Protein AF-A0A1B6CUJ6-F1 (afdb_monomer)

Radius of gyration: 21.95 Å; Cα contacts (8 Å, |Δi|>4): 274; chains: 1; bounding box: 60×31×56 Å

Solvent-accessible surface area (backbone atoms only — not comparable to full-atom values): 11361 Å² total; per-residue (Å²): 124,67,67,62,67,72,52,73,56,46,79,45,73,24,40,29,61,35,54,69,45,49,59,49,47,56,59,53,50,52,53,45,37,65,68,56,72,46,92,87,62,34,51,36,43,30,36,29,52,53,86,43,61,94,55,49,62,51,54,70,67,59,56,49,51,53,21,56,77,68,75,34,56,72,48,66,20,13,84,88,81,51,40,49,52,65,54,55,53,54,52,49,52,49,46,37,48,51,50,55,52,51,50,47,48,45,57,71,48,71,54,48,79,50,73,25,41,28,60,35,55,67,46,49,60,48,50,57,59,54,50,52,54,44,34,64,66,56,73,48,91,84,60,35,49,36,42,30,36,29,52,53,86,44,61,94,56,49,62,51,52,70,68,58,56,48,50,52,23,58,77,67,74,34,57,69,48,67,20,14,83,86,81,52,40,52,50,64,55,57,52,52,52,48,55,47,46,38,51,55,51,59,58,74,79,104

pLDDT: mean 89.77, std 9.14, range [50.47, 97.94]

Nearest PDB structures (foldseek):
  1zc3-assembly2_C  TM=9.900E-01  e=1.070E-13  Homo sapiens
  8fji-assembly1_B  TM=9.881E-01  e=2.974E-13  Homo sapiens
  1u8z-assembly1_A  TM=9.966E-01  e=1.804E-12  Saguinus oedipus
  1u8y-assembly1_A  TM=9.939E-01  e=3.099E-12  Saguinus oedipus
  2fn4-assembly1_A  TM=9.766E-01  e=5.032E-09  Homo sapiens

Mean predicted aligned error: 9.53 Å

Foldseek 3Di:
DVCLQPDQADEQEAEQLDVVSVVVSVVVLVVSCVNNVDLLGQYEYEHEPPVVPVSGPHDPVNSVVVCVVSVHYYYYAYPVVRRCVVVVVVSSVVSSVVVVVVLVCLQPPQADEQEAEQLDVVSVVVSVVVLVSSCVSNVDLLGLYEYEHEPPVVVVSGPHDPVNSVVVCVVSVHYYDYAYPVVRRCVVVVVVSSVVSSVVVVVVVD

InterPro domains:
  IPR001806 Small GTPase [PF00071] (2-97)
  IPR001806 Small GTPase [PF00071] (99-199)
  IPR001806 Small GTPase [PS51421] (1-195)
  IPR005225 Small GTP-binding domain [TIGR00231] (96-191)
  IPR020849 Small GTPase, Ras-type [PTHR24070] (101-200)
  IPR027417 P-loop containing nucleoside triphosphate hydrolase [G3DSA:3.40.50.300] (1-100)
  IPR027417 P-loop containing nucleoside triphosphate hydrolase [G3DSA:3.40.50.300] (101-206)
  IPR027417 P-loop containing nucleoside triphosphate hydrolase [SSF52540] (2-100)
  IPR027417 P-loop containing nucleoside triphosphate hydrolase [SSF52540] (98-202)

Organism: NCBI:txid38151

Sequence (206 aa):
DNYFRSGEGFLCVFSITEDESFQATQEFREQILRVKNDENIPFLLVGNKGDLGEKRKVSLAEAQTRAQQWGVPYVETSAKTRENVDKVFFDLMREIRSRKIEDNYFRSGEGFLCVFSITEDESFQATQEFREQILRVKNDENIPFLLVGNKGDLGEKRKVSLAEAQTRAQQWGVPYVETSAKTRENVDKVFFDLMREIRSRKIEDN

Secondary structure (DSSP, 8-state):
-HHHHH-SSEEEEEETT-HHHHHHHHHHHHHHHHHHT-S---EEEEEE-GGGGGG--S-HHHHHHHHHHTT--EEE-BTTTTBTHHHHHHHHHHHHHHHHHHHHHHHH-SSEEEEEETT-HHHHHHHHHHHHHHHHHHT-S---EEEEEE-GGGGGG--S-HHHHHHHHHHHT--EEE-BTTTTBTHHHHHHHHHHHHHHHHHHT-

Structure (mmCIF, N/CA/C/O backbone):
data_AF-A0A1B6CUJ6-F1
#
_entry.id   AF-A0A1B6CUJ6-F1
#
loop_
_atom_site.group_PDB
_atom_site.id
_atom_site.type_symbol
_atom_site.label_atom_id
_atom_site.label_alt_id
_atom_site.label_comp_id
_atom_site.label_asym_id
_atom_site.label_entity_id
_atom_site.label_seq_id
_atom_site.pdbx_PDB_ins_code
_atom_site.Cartn_x
_atom_site.Cartn_y
_atom_site.Cartn_z
_atom_site.occupancy
_atom_site.B_iso_or_equiv
_atom_site.auth_seq_id
_atom_site.auth_comp_id
_atom_site.auth_asym_id
_atom_site.auth_atom_id
_atom_site.pdbx_PDB_model_num
ATOM 1 N N . ASP A 1 1 ? -0.551 14.338 -23.666 1.00 50.47 1 ASP A N 1
ATOM 2 C CA . ASP A 1 1 ? -1.271 14.627 -22.404 1.00 50.47 1 ASP A CA 1
ATOM 3 C C . ASP A 1 1 ? -2.518 13.784 -22.117 1.00 50.47 1 ASP A C 1
ATOM 5 O O . ASP A 1 1 ? -2.756 13.503 -20.950 1.00 50.47 1 ASP A O 1
ATOM 9 N N . ASN A 1 2 ? -3.289 13.299 -23.105 1.00 55.88 2 ASN A N 1
ATOM 10 C CA . ASN A 1 2 ? -4.503 12.503 -22.812 1.00 55.88 2 ASN A CA 1
ATOM 11 C C . ASN A 1 2 ? -4.257 11.047 -22.358 1.00 55.88 2 ASN A C 1
ATOM 13 O O . ASN A 1 2 ? -5.049 10.527 -21.577 1.00 55.88 2 ASN A O 1
ATOM 17 N N . TYR A 1 3 ? -3.163 10.398 -22.778 1.00 56.41 3 TYR A N 1
ATOM 18 C CA . TYR A 1 3 ? -2.898 8.984 -22.449 1.00 56.41 3 TYR A CA 1
ATOM 19 C C . TYR A 1 3 ? -2.657 8.734 -20.955 1.00 56.41 3 TYR A C 1
ATOM 21 O O . TYR A 1 3 ? -3.106 7.728 -20.410 1.00 56.41 3 TYR A O 1
ATOM 29 N N . PHE A 1 4 ? -2.005 9.677 -20.270 1.00 60.22 4 PHE A N 1
ATOM 30 C CA . PHE A 1 4 ? -1.791 9.590 -18.826 1.00 60.22 4 PHE A CA 1
ATOM 31 C C . PHE A 1 4 ? -3.092 9.751 -18.041 1.00 60.22 4 PHE A C 1
ATOM 33 O O . PHE A 1 4 ? -3.257 9.127 -17.001 1.00 60.22 4 PHE A O 1
ATOM 40 N N . ARG A 1 5 ? -4.056 10.527 -18.548 1.00 58.59 5 ARG A N 1
ATOM 41 C CA . ARG A 1 5 ? -5.335 10.732 -17.856 1.00 58.59 5 ARG A CA 1
ATOM 42 C C . ARG A 1 5 ? -6.208 9.480 -17.884 1.00 58.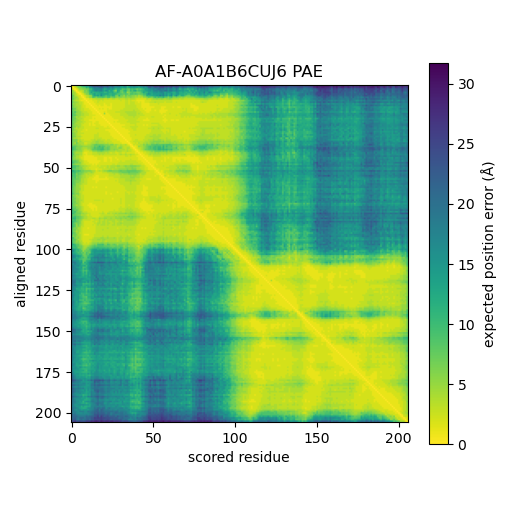59 5 ARG A C 1
ATOM 44 O O . ARG A 1 5 ? -6.769 9.131 -16.851 1.00 58.59 5 ARG A O 1
ATOM 51 N N . SER A 1 6 ? -6.262 8.754 -19.001 1.00 66.06 6 SER A N 1
ATOM 52 C CA . SER A 1 6 ? -7.131 7.573 -19.150 1.00 66.06 6 SER A CA 1
ATOM 53 C C . SER A 1 6 ? -6.475 6.227 -18.819 1.00 66.06 6 SER A C 1
ATOM 55 O O . SER A 1 6 ? -7.190 5.242 -18.674 1.00 66.06 6 SER A O 1
ATOM 57 N N . GLY A 1 7 ? -5.144 6.142 -18.713 1.00 72.38 7 GLY A N 1
ATOM 58 C CA . GLY A 1 7 ? -4.452 4.871 -18.455 1.00 72.38 7 GLY A CA 1
ATOM 59 C C . GLY A 1 7 ? -4.762 4.289 -17.070 1.00 72.38 7 GLY A C 1
ATOM 60 O O . GLY A 1 7 ? -4.637 4.993 -16.073 1.00 72.38 7 GLY A O 1
ATOM 61 N N . GLU A 1 8 ? -5.165 3.021 -16.992 1.00 79.56 8 GLU A N 1
ATOM 62 C CA . GLU A 1 8 ? -5.484 2.344 -15.718 1.00 79.56 8 GLU A CA 1
ATOM 63 C C . GLU A 1 8 ? -4.275 1.636 -15.086 1.00 79.56 8 GLU A C 1
ATOM 65 O O . GLU A 1 8 ? -4.326 1.252 -13.924 1.00 79.56 8 GLU A O 1
ATOM 70 N N . GLY A 1 9 ? -3.180 1.493 -15.834 1.00 87.75 9 GLY A N 1
ATOM 71 C CA . GLY A 1 9 ? -1.900 1.004 -15.342 1.00 87.75 9 GLY A CA 1
ATOM 72 C C . GLY A 1 9 ? -0.777 1.310 -16.328 1.00 87.75 9 GLY A C 1
ATOM 73 O O . GLY A 1 9 ? -1.023 1.466 -17.527 1.00 87.75 9 GLY A O 1
ATOM 74 N N . PHE A 1 10 ? 0.447 1.429 -15.818 1.00 92.44 10 PHE A N 1
ATOM 75 C CA . PHE A 1 10 ? 1.592 1.922 -16.580 1.00 92.44 10 PHE A CA 1
ATOM 76 C C . PHE A 1 10 ? 2.774 0.956 -16.515 1.00 92.44 10 PHE A C 1
ATOM 78 O O . PHE A 1 10 ? 3.143 0.454 -15.454 1.00 92.44 10 PHE A O 1
ATOM 85 N N . LEU A 1 11 ? 3.393 0.728 -17.673 1.00 92.69 11 LEU A N 1
ATOM 86 C CA . LEU A 1 11 ? 4.688 0.066 -17.781 1.00 92.69 11 LEU A CA 1
ATOM 87 C C . LEU A 1 11 ? 5.763 1.137 -17.927 1.00 92.69 11 LEU A C 1
ATOM 89 O O . LEU A 1 11 ? 5.688 1.969 -18.832 1.00 92.69 11 LEU A O 1
ATOM 93 N N . CYS A 1 12 ? 6.774 1.096 -17.070 1.00 94.69 12 CYS A N 1
ATOM 94 C CA . CYS A 1 12 ? 7.950 1.938 -17.200 1.00 94.69 12 CYS A CA 1
ATOM 95 C C . CYS A 1 12 ? 9.107 1.086 -17.700 1.00 94.69 12 CYS A C 1
ATOM 97 O O . CYS A 1 12 ? 9.675 0.293 -16.952 1.00 94.69 12 CYS A O 1
ATOM 99 N N . VAL A 1 13 ? 9.401 1.202 -18.992 1.00 95.94 13 VAL A N 1
ATOM 100 C CA . VAL A 1 13 ? 10.373 0.345 -19.669 1.00 95.94 13 VAL A CA 1
ATOM 101 C C . VAL A 1 13 ? 11.678 1.107 -19.860 1.00 95.94 13 VAL A C 1
ATOM 103 O O . VAL A 1 13 ? 11.679 2.174 -20.468 1.00 95.94 13 VAL A O 1
ATOM 106 N N . PHE A 1 14 ? 12.787 0.534 -19.401 1.00 97.81 14 PHE A N 1
ATOM 107 C CA . PHE A 1 14 ? 14.138 1.000 -19.713 1.00 97.81 14 PHE A CA 1
ATOM 108 C C . PHE A 1 14 ? 14.932 -0.097 -20.418 1.00 97.81 14 PHE A C 1
ATOM 110 O O . PHE A 1 14 ? 14.511 -1.246 -20.483 1.00 97.81 14 PHE A O 1
ATOM 117 N N . SER A 1 15 ? 16.082 0.244 -20.977 1.00 97.31 15 SER A N 1
ATOM 118 C CA . SER A 1 15 ? 17.003 -0.689 -21.622 1.00 97.31 15 SER A CA 1
ATOM 119 C C . SER A 1 15 ? 18.138 -1.017 -20.652 1.00 97.31 15 SER A C 1
ATOM 121 O O . SER A 1 15 ? 18.847 -0.115 -20.212 1.00 97.31 15 SER A O 1
ATOM 123 N N . ILE A 1 16 ? 18.367 -2.298 -20.331 1.00 96.94 16 ILE A N 1
ATOM 124 C CA . ILE A 1 16 ? 19.433 -2.684 -19.378 1.00 96.94 16 ILE A CA 1
ATOM 125 C C . ILE A 1 16 ? 20.841 -2.313 -19.871 1.00 96.94 16 ILE A C 1
ATOM 127 O O . ILE A 1 16 ? 21.800 -2.297 -19.098 1.00 96.94 16 ILE A O 1
ATOM 131 N N . THR A 1 17 ? 20.978 -2.024 -21.167 1.00 96.31 17 THR A N 1
ATOM 132 C CA . THR A 1 17 ? 22.232 -1.632 -21.818 1.00 96.31 17 THR A CA 1
ATOM 133 C C . THR A 1 17 ? 22.422 -0.112 -21.892 1.00 96.31 17 THR A C 1
ATOM 135 O O . THR A 1 17 ? 23.407 0.348 -22.472 1.00 96.31 17 THR A O 1
ATOM 138 N N . GLU A 1 18 ? 21.484 0.686 -21.371 1.00 96.94 18 GLU A N 1
ATOM 139 C CA . GLU A 1 18 ? 21.469 2.152 -21.482 1.00 96.94 18 GLU A CA 1
ATOM 140 C C . GLU A 1 18 ? 21.080 2.801 -20.148 1.00 96.94 18 GLU A C 1
ATOM 142 O O . GLU A 1 18 ? 19.899 2.889 -19.813 1.00 96.94 18 GLU A O 1
ATOM 147 N N . ASP A 1 19 ? 22.075 3.302 -19.412 1.00 95.81 19 ASP A N 1
ATOM 148 C CA . ASP A 1 19 ? 21.867 3.951 -18.109 1.00 95.81 19 ASP A CA 1
ATOM 149 C C . ASP A 1 19 ? 20.947 5.181 -18.193 1.00 95.81 19 ASP A C 1
ATOM 151 O O . ASP A 1 19 ? 20.027 5.314 -17.392 1.00 95.81 19 ASP A O 1
ATOM 155 N N . GLU A 1 20 ? 21.089 6.015 -19.230 1.00 96.44 20 GLU A N 1
ATOM 156 C CA . GLU A 1 20 ? 20.219 7.184 -19.449 1.00 96.44 20 GLU A CA 1
ATOM 157 C C . GLU A 1 20 ? 18.731 6.802 -19.496 1.00 96.44 20 GLU A C 1
ATOM 159 O O . GLU A 1 20 ? 17.888 7.481 -18.910 1.00 96.44 20 GLU A O 1
ATOM 164 N N . SER A 1 21 ? 18.404 5.668 -20.129 1.00 96.62 21 SER A N 1
ATOM 165 C CA . SER A 1 21 ? 17.026 5.173 -20.196 1.00 96.62 21 SER A CA 1
ATOM 166 C C . SER A 1 21 ? 16.497 4.749 -18.827 1.00 96.62 21 SER A C 1
ATOM 168 O O . SER A 1 21 ? 15.310 4.910 -18.552 1.00 96.62 21 SER A O 1
ATOM 170 N N . PHE A 1 22 ? 17.372 4.236 -17.956 1.00 97.19 22 PHE A N 1
ATOM 171 C CA . PHE A 1 22 ? 17.023 3.914 -16.580 1.00 97.19 22 PHE A CA 1
ATOM 172 C C . PHE A 1 22 ? 16.826 5.187 -15.767 1.00 97.19 22 PHE A C 1
ATOM 174 O O . PHE A 1 22 ? 15.819 5.290 -15.074 1.00 97.19 22 PHE A O 1
ATOM 181 N N . GLN A 1 23 ? 17.688 6.197 -15.896 1.00 94.88 23 GLN A N 1
ATOM 182 C CA . GLN A 1 23 ? 17.497 7.470 -15.191 1.00 94.88 23 GLN A CA 1
ATOM 183 C C . GLN A 1 23 ? 16.182 8.159 -15.580 1.00 94.88 23 GLN A C 1
ATOM 185 O O . GLN A 1 23 ? 15.425 8.554 -14.691 1.00 94.88 23 GLN A O 1
ATOM 190 N N . ALA A 1 24 ? 15.830 8.162 -16.869 1.00 95.12 24 ALA A N 1
ATOM 191 C CA . ALA A 1 24 ? 14.576 8.727 -17.374 1.00 95.12 24 ALA A CA 1
ATOM 192 C C . ALA A 1 24 ? 13.302 8.090 -16.772 1.00 95.12 24 ALA A C 1
ATOM 194 O O . ALA A 1 24 ? 12.238 8.712 -16.772 1.00 95.12 24 ALA A O 1
ATOM 195 N N . THR A 1 25 ? 13.383 6.871 -16.216 1.00 95.31 25 THR A N 1
ATOM 196 C CA . THR A 1 25 ? 12.229 6.221 -15.565 1.00 95.31 25 THR A CA 1
ATOM 197 C C . THR A 1 25 ? 11.696 7.010 -14.366 1.00 95.31 25 THR A C 1
ATOM 199 O O . THR A 1 25 ? 10.491 6.990 -14.116 1.00 95.31 25 THR A O 1
ATOM 202 N N . GLN A 1 26 ? 12.567 7.728 -13.647 1.00 93.62 26 GLN A N 1
ATOM 203 C CA . GLN A 1 26 ? 12.178 8.552 -12.501 1.00 93.62 26 GLN A CA 1
ATOM 204 C C . GLN A 1 26 ? 11.315 9.734 -12.952 1.00 93.62 26 GLN A C 1
ATOM 206 O O . GLN A 1 26 ? 10.208 9.922 -12.448 1.00 93.62 26 GLN A O 1
ATOM 211 N N . GLU A 1 27 ? 11.777 10.478 -13.958 1.00 92.56 27 GLU A N 1
ATOM 212 C CA . GLU A 1 27 ? 11.039 11.614 -14.517 1.00 92.56 27 GLU A CA 1
ATOM 213 C C . GLU A 1 27 ? 9.685 11.175 -15.085 1.00 92.56 27 GLU A C 1
ATOM 215 O O . GLU A 1 27 ? 8.660 11.820 -14.853 1.00 92.56 27 GLU A O 1
ATOM 220 N N . PHE A 1 28 ? 9.656 10.033 -15.778 1.00 91.75 28 PHE A N 1
ATOM 221 C CA . PHE A 1 28 ? 8.423 9.464 -16.315 1.00 91.75 28 PHE A CA 1
ATOM 222 C C . PHE A 1 28 ? 7.411 9.112 -15.215 1.00 91.75 28 PHE A C 1
ATOM 224 O O . PHE A 1 28 ? 6.225 9.431 -15.339 1.00 91.75 28 PHE A O 1
ATOM 231 N N . ARG A 1 29 ? 7.864 8.491 -14.115 1.00 90.75 29 ARG A N 1
ATOM 232 C CA . ARG A 1 29 ? 7.006 8.192 -12.959 1.00 90.75 29 ARG A CA 1
ATOM 233 C C . ARG A 1 29 ? 6.435 9.472 -12.355 1.00 90.75 29 ARG A C 1
ATOM 235 O O . ARG A 1 29 ? 5.230 9.544 -12.123 1.00 90.75 29 ARG A O 1
ATOM 242 N N . GLU A 1 30 ? 7.267 10.484 -12.132 1.00 90.81 30 GLU A N 1
ATOM 243 C CA . GLU A 1 30 ? 6.825 11.754 -11.550 1.00 90.81 30 GLU A CA 1
ATOM 244 C C . GLU A 1 30 ? 5.781 12.464 -12.415 1.00 90.81 30 GLU A C 1
ATOM 246 O O . GLU A 1 30 ? 4.803 12.996 -11.891 1.00 90.81 30 GLU A O 1
ATOM 251 N N . GLN A 1 31 ? 5.938 12.441 -13.740 1.00 89.31 31 GLN A N 1
ATOM 252 C CA . GLN A 1 31 ? 4.940 12.998 -14.655 1.00 89.31 31 GLN A CA 1
ATOM 253 C C . GLN A 1 31 ? 3.591 12.281 -14.537 1.00 89.31 31 GLN A C 1
ATOM 255 O O . GLN A 1 31 ? 2.549 12.938 -14.498 1.00 89.31 31 GLN A O 1
ATOM 260 N N . ILE A 1 32 ? 3.597 10.948 -14.437 1.00 87.38 32 ILE A N 1
ATOM 261 C CA . ILE A 1 32 ? 2.372 10.159 -14.260 1.00 87.38 32 ILE A CA 1
ATOM 262 C C . ILE A 1 32 ? 1.681 10.519 -12.946 1.00 87.38 32 ILE A C 1
ATOM 264 O O . ILE A 1 32 ? 0.491 10.834 -12.965 1.00 87.38 32 ILE A O 1
ATOM 268 N N . LEU A 1 33 ? 2.423 10.528 -11.835 1.00 86.81 33 LEU A N 1
ATOM 269 C CA . LEU A 1 33 ? 1.889 10.859 -10.510 1.00 86.81 33 LEU A CA 1
ATOM 270 C C . LEU A 1 33 ? 1.258 12.259 -10.496 1.00 86.81 33 LEU A C 1
ATOM 272 O O . LEU A 1 33 ? 0.134 12.426 -10.025 1.00 86.81 33 LEU A O 1
ATOM 276 N N . ARG A 1 34 ? 1.921 13.248 -11.113 1.00 86.94 34 ARG A N 1
ATOM 277 C CA . ARG A 1 34 ? 1.401 14.621 -11.235 1.00 86.94 34 ARG A CA 1
ATOM 278 C C . ARG A 1 34 ? 0.112 14.702 -12.052 1.00 86.94 34 ARG A C 1
ATOM 280 O O . ARG A 1 34 ? -0.796 15.436 -11.680 1.00 86.94 34 ARG A O 1
ATOM 287 N N . VAL A 1 35 ? 0.020 13.984 -13.175 1.00 85.62 35 VAL A N 1
ATOM 288 C CA . VAL A 1 35 ? -1.164 14.046 -14.054 1.00 85.62 35 VAL A CA 1
ATOM 289 C C . VAL A 1 35 ? -2.351 13.286 -13.468 1.00 85.62 35 VAL A C 1
ATOM 291 O O . VAL A 1 35 ? -3.496 13.695 -13.660 1.00 85.62 35 VAL A O 1
ATOM 294 N N . LYS A 1 36 ? -2.091 12.171 -12.787 1.00 82.25 36 LYS A N 1
ATOM 295 C CA . LYS A 1 36 ? -3.125 11.343 -12.165 1.00 82.25 36 LYS A CA 1
ATOM 296 C C . LYS A 1 36 ? -3.615 11.891 -10.835 1.00 82.25 36 LYS A C 1
ATOM 298 O O . LYS A 1 36 ? -4.761 11.619 -10.492 1.00 82.25 36 LYS A O 1
ATOM 303 N N . ASN A 1 37 ? -2.778 12.659 -10.135 1.00 81.44 37 ASN A N 1
ATOM 304 C CA . ASN A 1 37 ? -3.054 13.134 -8.783 1.00 81.44 37 ASN A CA 1
ATOM 305 C C . ASN A 1 37 ? -3.429 11.974 -7.836 1.00 81.44 37 ASN A C 1
ATOM 307 O O . ASN A 1 37 ? -4.351 12.079 -7.032 1.00 81.44 37 ASN A O 1
ATOM 311 N N . ASP A 1 38 ? -2.747 10.839 -8.004 1.00 76.12 38 ASP A N 1
ATOM 312 C CA . ASP A 1 38 ? -2.944 9.607 -7.244 1.00 76.12 38 ASP A CA 1
ATOM 313 C C . ASP A 1 38 ? -1.581 8.921 -7.093 1.00 76.12 38 ASP A C 1
ATOM 315 O O . ASP A 1 38 ? -0.892 8.685 -8.085 1.00 76.12 38 ASP A O 1
ATOM 319 N N . GLU A 1 39 ? -1.174 8.614 -5.865 1.00 73.25 39 GLU A N 1
ATOM 320 C CA . GLU A 1 39 ? 0.079 7.900 -5.595 1.00 73.25 39 GLU A CA 1
ATOM 321 C C . GLU A 1 39 ? -0.061 6.378 -5.732 1.00 73.25 39 GLU A C 1
ATOM 323 O O . GLU A 1 39 ? 0.919 5.662 -5.936 1.00 73.25 39 GLU A O 1
ATOM 328 N N . ASN A 1 40 ? -1.295 5.878 -5.726 1.00 74.00 40 ASN A N 1
ATOM 329 C CA . ASN A 1 40 ? -1.643 4.469 -5.769 1.00 74.00 40 ASN A CA 1
ATOM 330 C C . ASN A 1 40 ? -2.061 4.021 -7.183 1.00 74.00 40 ASN A C 1
ATOM 332 O O . ASN A 1 40 ? -3.084 3.359 -7.375 1.00 74.00 40 ASN A O 1
ATOM 336 N N . ILE A 1 41 ? -1.222 4.291 -8.187 1.00 83.56 41 ILE A N 1
ATOM 337 C CA . ILE A 1 41 ? -1.450 3.865 -9.582 1.00 83.56 41 ILE A CA 1
ATOM 338 C C . ILE A 1 41 ? -0.754 2.523 -9.876 1.00 83.56 41 ILE A C 1
ATOM 340 O O . ILE A 1 41 ? 0.433 2.392 -9.560 1.00 83.56 41 ILE A O 1
ATOM 344 N N . PRO A 1 42 ? -1.426 1.533 -10.507 1.00 88.38 42 PRO A N 1
ATOM 345 C CA . PRO A 1 42 ? -0.782 0.302 -10.959 1.00 88.38 42 PRO A CA 1
ATOM 346 C C . PRO A 1 42 ? 0.405 0.603 -11.870 1.00 88.38 42 PRO A C 1
ATOM 348 O O . PRO A 1 42 ? 0.263 1.221 -12.930 1.00 88.38 42 PRO A O 1
ATOM 351 N N . PHE A 1 43 ? 1.586 0.170 -11.451 1.00 90.75 43 PHE A N 1
ATOM 352 C CA . PHE A 1 43 ? 2.837 0.552 -12.085 1.00 90.75 43 PHE A CA 1
ATOM 353 C C . PHE A 1 43 ? 3.815 -0.619 -12.031 1.00 90.75 43 PHE A C 1
ATOM 355 O O . PHE A 1 43 ? 3.909 -1.294 -11.009 1.00 90.75 43 PHE A O 1
ATOM 362 N N . LEU A 1 44 ? 4.541 -0.867 -13.121 1.00 94.69 44 LEU A N 1
ATOM 363 C CA . LEU A 1 44 ? 5.516 -1.955 -13.215 1.00 94.69 44 LEU A CA 1
ATOM 364 C C . LEU A 1 44 ? 6.804 -1.445 -13.866 1.00 94.69 44 LEU A C 1
ATOM 366 O O . LEU A 1 44 ? 6.758 -0.860 -14.952 1.00 94.69 44 LEU A O 1
ATOM 370 N N . LEU A 1 45 ? 7.947 -1.673 -13.216 1.00 97.12 45 LEU A N 1
ATOM 371 C CA . LEU A 1 45 ? 9.258 -1.341 -13.772 1.00 97.12 45 LEU A CA 1
ATOM 372 C C . LEU A 1 45 ? 9.767 -2.512 -14.621 1.00 97.12 45 LEU A C 1
ATOM 374 O O . LEU A 1 45 ? 9.773 -3.660 -14.174 1.00 97.12 45 LEU A O 1
ATOM 378 N N . VAL A 1 46 ? 10.206 -2.229 -15.846 1.00 97.56 46 VAL A N 1
ATOM 379 C CA . VAL A 1 46 ? 10.591 -3.254 -16.818 1.00 97.56 46 VAL A CA 1
ATOM 380 C C . VAL A 1 46 ? 11.966 -2.959 -17.404 1.00 97.56 46 VAL A C 1
ATOM 382 O O . VAL A 1 46 ? 12.157 -1.949 -18.077 1.00 97.56 46 VAL A O 1
ATOM 385 N N . GLY A 1 47 ? 12.916 -3.869 -17.200 1.00 97.44 47 GLY A N 1
ATOM 386 C CA . GLY A 1 47 ? 14.197 -3.849 -17.905 1.00 97.44 47 GLY A CA 1
ATOM 387 C C . GLY A 1 47 ? 14.066 -4.598 -19.229 1.00 97.44 47 GLY A C 1
ATOM 388 O O . GLY A 1 47 ? 13.762 -5.780 -19.238 1.00 97.44 47 GLY A O 1
ATOM 389 N N . ASN A 1 48 ? 14.258 -3.946 -20.365 1.00 95.44 48 ASN A N 1
ATOM 390 C CA . ASN A 1 48 ? 14.234 -4.558 -21.693 1.00 95.44 48 ASN A CA 1
ATOM 391 C C . ASN A 1 48 ? 15.662 -4.834 -22.191 1.00 95.44 48 ASN A C 1
ATOM 393 O O . ASN A 1 48 ? 16.627 -4.254 -21.691 1.00 95.44 48 ASN A O 1
ATOM 397 N N . LYS A 1 49 ? 15.786 -5.672 -23.226 1.00 95.31 49 LYS A N 1
ATOM 398 C CA . LYS A 1 49 ? 17.051 -6.202 -23.769 1.00 95.31 49 LYS A CA 1
ATOM 399 C C . LYS A 1 49 ? 17.780 -7.146 -22.806 1.00 95.31 49 LYS A C 1
ATOM 401 O O . LYS A 1 49 ? 19.007 -7.190 -22.809 1.00 95.31 49 LYS A O 1
ATOM 406 N N . GLY A 1 50 ? 17.032 -7.921 -22.017 1.00 92.00 50 GLY A N 1
ATOM 407 C CA . GLY A 1 50 ? 17.569 -8.951 -21.118 1.00 92.00 50 GLY A CA 1
ATOM 408 C C . GLY A 1 50 ? 18.506 -9.955 -21.805 1.00 92.00 50 GLY A C 1
ATOM 409 O O . GLY A 1 50 ? 19.456 -10.432 -21.193 1.00 92.00 50 GLY A O 1
ATOM 410 N N . ASP A 1 51 ? 18.327 -10.181 -23.112 1.00 93.38 51 ASP A N 1
ATOM 411 C CA . ASP A 1 51 ? 19.196 -11.026 -23.940 1.00 93.38 51 ASP A CA 1
ATOM 412 C C . ASP A 1 51 ? 20.623 -10.473 -24.126 1.00 93.38 51 ASP A C 1
ATOM 414 O O . ASP A 1 51 ? 21.506 -11.188 -24.596 1.00 93.38 51 ASP A O 1
ATOM 418 N N . LEU A 1 52 ? 20.872 -9.213 -23.758 1.00 93.94 52 LEU A N 1
ATOM 419 C CA . LEU A 1 52 ? 22.166 -8.538 -23.879 1.00 93.94 52 LEU A CA 1
ATOM 420 C C . LEU A 1 52 ? 22.854 -8.346 -22.519 1.00 93.94 52 LEU A C 1
ATOM 422 O O . LEU A 1 52 ? 23.450 -7.296 -22.270 1.00 93.94 52 LEU A O 1
ATOM 426 N N . GLY A 1 53 ? 22.806 -9.360 -21.651 1.00 90.44 53 GLY A N 1
ATOM 427 C CA . GLY A 1 53 ? 23.407 -9.323 -20.310 1.00 90.44 53 GLY A CA 1
ATOM 428 C C . GLY A 1 53 ? 24.895 -8.940 -20.288 1.00 90.44 53 GLY A C 1
ATOM 429 O O . GLY A 1 53 ? 25.311 -8.180 -19.422 1.00 90.44 53 GLY A O 1
ATOM 430 N N . GLU A 1 54 ? 25.674 -9.356 -21.289 1.00 93.56 54 GLU A N 1
ATOM 431 C CA . GLU A 1 54 ? 27.098 -8.989 -21.438 1.00 93.56 54 GLU A CA 1
ATOM 432 C C . GLU A 1 54 ? 27.322 -7.485 -21.681 1.00 93.56 54 GLU A C 1
ATOM 434 O O . GLU A 1 54 ? 28.394 -6.948 -21.419 1.00 93.56 54 GLU A O 1
ATOM 439 N N . LYS A 1 55 ? 26.311 -6.783 -22.206 1.00 94.44 55 LYS A N 1
ATOM 440 C CA . LYS A 1 55 ? 26.344 -5.334 -22.471 1.00 94.44 55 LYS A CA 1
ATOM 441 C C . LYS A 1 55 ? 25.598 -4.539 -21.400 1.00 94.44 55 LYS A C 1
ATOM 443 O O . LYS A 1 55 ? 25.277 -3.368 -21.621 1.00 94.44 55 LYS A O 1
ATOM 448 N N . ARG A 1 56 ? 25.269 -5.179 -20.276 1.00 96.56 56 ARG A N 1
ATOM 449 C CA . ARG A 1 56 ? 24.527 -4.567 -19.178 1.00 96.56 56 ARG A CA 1
ATOM 450 C C . ARG A 1 56 ? 25.293 -3.365 -18.636 1.00 96.56 56 ARG A C 1
ATOM 452 O O . ARG A 1 56 ? 26.460 -3.468 -18.274 1.00 96.56 56 ARG A O 1
ATOM 459 N N . LYS A 1 57 ? 24.594 -2.237 -18.563 1.00 96.69 57 LYS A N 1
ATOM 460 C CA . LYS A 1 57 ? 25.050 -1.022 -17.880 1.00 96.69 57 LYS A CA 1
ATOM 461 C C . LYS A 1 57 ? 24.326 -0.810 -16.556 1.00 96.69 57 LYS A C 1
ATOM 463 O O . LYS A 1 57 ? 24.923 -0.267 -15.643 1.00 96.69 57 LYS A O 1
ATOM 468 N N . VAL A 1 58 ? 23.080 -1.277 -16.454 1.00 96.62 58 VAL A N 1
ATOM 469 C CA . VAL A 1 58 ? 22.255 -1.169 -15.244 1.00 96.62 58 VAL A CA 1
ATOM 470 C C . VAL A 1 58 ? 22.257 -2.504 -14.515 1.00 96.62 58 VAL A C 1
ATOM 472 O O . VAL A 1 58 ? 21.777 -3.515 -15.048 1.00 96.62 58 VAL A O 1
ATOM 475 N N . SER A 1 59 ? 22.808 -2.541 -13.305 1.00 96.50 59 SER A N 1
ATOM 476 C CA . SER A 1 59 ? 22.861 -3.775 -12.526 1.00 96.50 59 SER A CA 1
ATOM 477 C C . SER A 1 59 ? 21.466 -4.218 -12.070 1.00 96.50 59 SER A C 1
ATOM 479 O O . SER A 1 59 ? 20.548 -3.415 -11.892 1.00 96.50 59 SER A O 1
ATOM 481 N N . LEU A 1 60 ? 21.306 -5.526 -11.845 1.00 95.06 60 LEU A N 1
ATOM 482 C CA . LEU A 1 60 ? 20.072 -6.080 -11.277 1.00 95.06 60 LEU A CA 1
ATOM 483 C C . LEU A 1 60 ? 19.757 -5.462 -9.910 1.00 95.06 60 LEU A C 1
ATOM 485 O O . LEU A 1 60 ? 18.604 -5.142 -9.639 1.00 95.06 60 LEU A O 1
ATOM 489 N N . ALA A 1 61 ? 20.782 -5.261 -9.079 1.00 95.75 61 ALA A N 1
ATOM 490 C CA . ALA A 1 61 ? 20.634 -4.693 -7.746 1.00 95.75 61 ALA A CA 1
ATOM 491 C C . ALA A 1 61 ? 20.119 -3.245 -7.789 1.00 95.75 61 ALA A C 1
ATOM 493 O O . ALA A 1 61 ? 19.225 -2.894 -7.021 1.00 95.75 61 ALA A O 1
ATOM 494 N N . GLU A 1 62 ? 20.624 -2.417 -8.707 1.00 95.94 62 GLU A N 1
ATOM 495 C CA . GLU A 1 62 ? 20.158 -1.033 -8.878 1.00 95.94 62 GLU A CA 1
ATOM 496 C C . GLU A 1 62 ? 18.695 -0.980 -9.324 1.00 95.94 62 GLU A C 1
ATOM 498 O O . GLU A 1 62 ? 17.894 -0.237 -8.752 1.00 95.94 62 GLU A O 1
ATOM 503 N N . ALA A 1 63 ? 18.321 -1.806 -10.305 1.00 96.25 63 ALA A N 1
ATOM 504 C CA . ALA A 1 63 ? 16.946 -1.873 -10.788 1.00 96.25 63 ALA A CA 1
ATOM 505 C C . ALA A 1 63 ? 15.973 -2.379 -9.708 1.00 96.25 63 ALA A C 1
ATOM 507 O O . ALA A 1 63 ? 14.901 -1.801 -9.519 1.00 96.25 63 ALA A O 1
ATOM 508 N N . GLN A 1 64 ? 16.364 -3.411 -8.955 1.00 96.19 64 GLN A N 1
ATOM 509 C CA . GLN A 1 64 ? 15.582 -3.944 -7.835 1.00 96.19 64 GLN A CA 1
ATOM 510 C C . GLN A 1 64 ? 15.432 -2.927 -6.703 1.00 96.19 64 GLN A C 1
ATOM 512 O O . GLN A 1 64 ? 14.329 -2.750 -6.191 1.00 96.19 64 GLN A O 1
ATOM 517 N N . THR A 1 65 ? 16.508 -2.220 -6.351 1.00 97.00 65 THR A N 1
ATOM 518 C CA . THR A 1 65 ? 16.477 -1.172 -5.321 1.00 97.00 65 THR A CA 1
ATOM 519 C C . THR A 1 65 ? 15.495 -0.068 -5.704 1.00 97.00 65 THR A C 1
ATOM 521 O O . THR A 1 65 ? 14.676 0.334 -4.880 1.00 97.00 65 THR A O 1
ATOM 524 N N . ARG A 1 66 ? 15.504 0.378 -6.968 1.00 95.50 66 ARG A N 1
ATOM 525 C CA . ARG A 1 66 ? 14.545 1.380 -7.460 1.00 95.50 66 ARG A CA 1
ATOM 526 C C . ARG A 1 66 ? 13.105 0.879 -7.375 1.00 95.50 66 ARG A C 1
ATOM 528 O O . ARG A 1 66 ? 12.234 1.591 -6.887 1.00 95.50 66 ARG A O 1
ATOM 535 N N . ALA A 1 67 ? 12.854 -0.352 -7.812 1.00 95.25 67 ALA A N 1
ATOM 536 C CA . ALA A 1 67 ? 11.526 -0.953 -7.741 1.00 95.25 67 ALA A CA 1
ATOM 537 C C . ALA A 1 67 ? 11.015 -1.058 -6.294 1.00 95.25 67 ALA A C 1
ATOM 539 O O . ALA A 1 67 ? 9.866 -0.713 -6.020 1.00 95.25 67 ALA A O 1
ATOM 540 N N . GLN A 1 68 ? 11.889 -1.441 -5.359 1.00 93.06 68 GLN A N 1
ATOM 541 C CA . GLN A 1 68 ? 11.578 -1.504 -3.933 1.00 93.06 68 GLN A CA 1
ATOM 542 C C . GLN A 1 68 ? 11.268 -0.121 -3.348 1.00 93.06 68 GLN A C 1
ATOM 544 O O . GLN A 1 68 ? 10.264 0.026 -2.660 1.00 93.06 68 GLN A O 1
ATOM 549 N N . GLN A 1 69 ? 12.081 0.897 -3.652 1.00 92.88 69 GLN A N 1
ATOM 550 C CA . GLN A 1 69 ? 11.831 2.282 -3.225 1.00 92.88 69 GLN A CA 1
ATOM 551 C C . GLN A 1 69 ? 10.481 2.806 -3.721 1.00 92.88 69 GLN A C 1
ATOM 553 O O . GLN A 1 69 ? 9.827 3.598 -3.052 1.00 92.88 69 GLN A O 1
ATOM 558 N N . TRP A 1 70 ? 10.065 2.367 -4.904 1.00 92.19 70 TRP A N 1
ATOM 559 C CA . TRP A 1 70 ? 8.793 2.738 -5.508 1.00 92.19 70 TRP A CA 1
ATOM 560 C C . TRP A 1 70 ? 7.607 1.888 -5.048 1.00 92.19 70 TRP A C 1
ATOM 562 O O . TRP A 1 70 ? 6.475 2.231 -5.402 1.00 92.19 70 TRP A O 1
ATOM 572 N N . GLY A 1 71 ? 7.856 0.787 -4.333 1.00 90.75 71 GLY A N 1
ATOM 573 C CA . GLY A 1 71 ? 6.836 -0.192 -3.962 1.00 90.75 71 GLY A CA 1
ATOM 574 C C . GLY A 1 71 ? 6.199 -0.893 -5.167 1.00 90.75 71 GLY A C 1
ATOM 575 O O . GLY A 1 71 ? 5.012 -1.204 -5.131 1.00 90.75 71 GLY A O 1
ATOM 576 N N . VAL A 1 72 ? 6.944 -1.099 -6.260 1.00 92.56 72 VAL A N 1
ATOM 577 C CA . VAL A 1 72 ? 6.423 -1.706 -7.501 1.00 92.56 72 VAL A CA 1
ATOM 578 C C . VAL A 1 72 ? 7.190 -2.972 -7.876 1.00 92.56 72 VAL A C 1
ATOM 580 O O . VAL A 1 72 ? 8.363 -3.106 -7.521 1.00 92.56 72 VAL A O 1
ATOM 583 N N . PRO A 1 73 ? 6.595 -3.902 -8.643 1.00 94.12 73 PRO A N 1
ATOM 584 C CA . PRO A 1 73 ? 7.332 -5.063 -9.112 1.00 94.12 73 PRO A CA 1
ATOM 585 C C . PRO A 1 73 ? 8.349 -4.692 -10.209 1.00 94.12 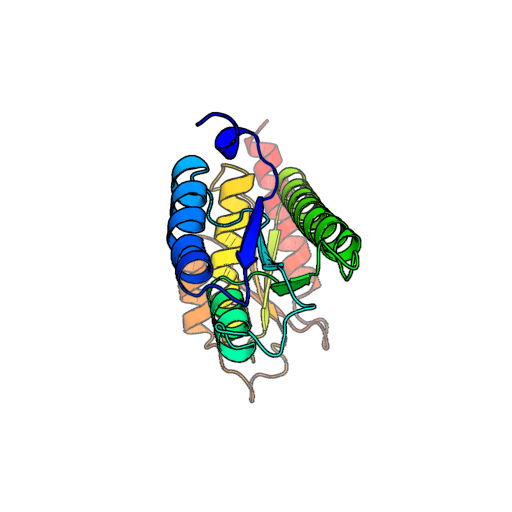73 PRO A C 1
ATOM 587 O O . PRO A 1 73 ? 8.198 -3.701 -10.933 1.00 94.12 73 PRO A O 1
ATOM 590 N N . TYR A 1 74 ? 9.385 -5.524 -10.344 1.00 96.69 74 TYR A N 1
ATOM 591 C CA . TYR A 1 74 ? 10.404 -5.434 -11.392 1.00 96.69 74 TYR A CA 1
ATOM 592 C C . TYR A 1 74 ? 10.446 -6.715 -12.222 1.00 96.69 74 TYR A C 1
ATOM 594 O O . TYR A 1 74 ? 10.445 -7.816 -11.665 1.00 96.69 74 TYR A O 1
ATOM 602 N N . VAL A 1 75 ? 10.509 -6.582 -13.548 1.00 96.75 75 VAL A N 1
ATOM 603 C CA . VAL A 1 75 ? 10.653 -7.717 -14.471 1.00 96.75 75 VAL A CA 1
ATOM 604 C C . VAL A 1 75 ? 11.635 -7.370 -15.587 1.00 96.75 75 VAL A C 1
ATOM 606 O O . VAL A 1 75 ? 11.522 -6.320 -16.215 1.00 96.75 75 VAL A O 1
ATOM 609 N N . GLU A 1 76 ? 12.572 -8.271 -15.885 1.00 96.75 76 GLU A N 1
ATOM 610 C CA . GLU A 1 76 ? 13.387 -8.173 -17.098 1.00 96.75 76 GLU A CA 1
ATOM 611 C C . GLU A 1 76 ? 12.744 -8.919 -18.259 1.00 96.75 76 GLU A C 1
ATOM 613 O O . GLU A 1 76 ? 12.220 -10.019 -18.097 1.00 96.75 76 GLU A O 1
ATOM 618 N N . THR A 1 77 ? 12.801 -8.314 -19.436 1.00 96.50 77 THR A N 1
ATOM 619 C CA . THR A 1 77 ? 12.226 -8.808 -20.679 1.00 96.50 77 THR A CA 1
ATOM 620 C C . THR A 1 77 ? 13.246 -8.741 -21.799 1.00 96.50 77 THR A C 1
ATOM 622 O O . THR A 1 77 ? 14.158 -7.908 -21.810 1.00 96.50 77 THR A O 1
ATOM 625 N N . SER A 1 78 ? 13.048 -9.582 -22.803 1.00 95.38 78 SER A N 1
ATOM 626 C CA . SER A 1 78 ? 13.658 -9.383 -24.108 1.00 95.38 78 SER A CA 1
ATOM 627 C C . SER A 1 78 ? 12.563 -9.376 -25.156 1.00 95.38 78 SER A C 1
ATOM 629 O O . SER A 1 78 ? 11.973 -10.405 -25.478 1.00 95.38 78 SER A O 1
ATOM 631 N N . ALA A 1 79 ? 12.318 -8.208 -25.748 1.00 90.50 79 ALA A N 1
ATOM 632 C CA . ALA A 1 79 ? 11.420 -8.106 -26.895 1.00 90.50 79 ALA A CA 1
ATOM 633 C C . ALA A 1 79 ? 11.891 -8.968 -28.086 1.00 90.50 79 ALA A C 1
ATOM 635 O O . ALA A 1 79 ? 11.070 -9.417 -28.884 1.00 90.50 79 ALA A O 1
ATOM 636 N N . LYS A 1 80 ? 13.204 -9.226 -28.195 1.00 93.19 80 LYS A N 1
ATOM 637 C CA . LYS A 1 80 ? 13.803 -10.021 -29.274 1.00 93.19 80 LYS A CA 1
ATOM 638 C C . LYS A 1 80 ? 13.511 -11.512 -29.119 1.00 93.19 80 LYS A C 1
ATOM 640 O O . LYS A 1 80 ? 13.138 -12.154 -30.096 1.00 93.19 80 LYS A O 1
ATOM 645 N N . THR A 1 81 ? 13.685 -12.059 -27.918 1.00 92.62 81 THR A N 1
ATOM 646 C CA . THR A 1 81 ? 13.437 -13.486 -27.642 1.00 92.62 81 THR A CA 1
ATOM 647 C C . THR A 1 81 ? 12.013 -13.754 -27.152 1.00 92.62 81 THR A C 1
ATOM 649 O O . THR A 1 81 ? 11.624 -14.908 -27.008 1.00 92.62 81 THR A O 1
ATOM 652 N N . ARG A 1 82 ? 11.222 -12.691 -26.939 1.00 91.06 82 ARG A N 1
ATOM 653 C CA . ARG A 1 82 ? 9.894 -12.695 -26.298 1.00 91.06 82 ARG A CA 1
ATOM 654 C C . ARG A 1 82 ? 9.918 -13.164 -24.842 1.00 91.06 82 ARG A C 1
ATOM 656 O O . ARG A 1 82 ? 8.874 -13.473 -24.274 1.00 91.06 82 ARG A O 1
ATOM 663 N N . GLU A 1 83 ? 11.090 -13.184 -24.220 1.00 93.81 83 GLU A N 1
ATOM 664 C CA . GLU A 1 83 ? 11.238 -13.551 -22.820 1.00 93.81 83 GLU A CA 1
ATOM 665 C C . GLU A 1 83 ? 10.487 -12.564 -21.919 1.00 93.81 83 GLU A C 1
ATOM 667 O O . GLU A 1 83 ? 10.655 -11.347 -22.036 1.00 93.81 83 GLU A O 1
ATOM 672 N N . ASN A 1 84 ? 9.649 -13.108 -21.030 1.00 92.50 84 ASN A N 1
ATOM 673 C CA . ASN A 1 84 ? 8.855 -12.395 -20.022 1.00 92.50 84 ASN A CA 1
ATOM 674 C C . ASN A 1 84 ? 7.916 -11.288 -20.545 1.00 92.50 84 ASN A C 1
ATOM 676 O O . ASN A 1 84 ? 7.316 -10.578 -19.738 1.00 92.50 84 ASN A O 1
ATOM 680 N N . VAL A 1 85 ? 7.727 -11.153 -21.861 1.00 91.00 85 VAL A N 1
ATOM 681 C CA . VAL A 1 85 ? 6.835 -10.134 -22.445 1.00 91.00 85 VAL A CA 1
ATOM 682 C C . VAL A 1 85 ? 5.387 -10.359 -21.998 1.00 91.00 85 VAL A C 1
ATOM 684 O O . VAL A 1 85 ? 4.743 -9.437 -21.500 1.00 91.00 85 VAL A O 1
ATOM 687 N N . ASP A 1 86 ? 4.901 -11.600 -22.083 1.00 89.38 86 ASP A N 1
ATOM 688 C CA . ASP A 1 86 ? 3.548 -11.946 -21.628 1.00 89.38 86 ASP A CA 1
ATOM 689 C C . ASP A 1 86 ? 3.420 -11.818 -20.105 1.00 89.38 86 ASP A C 1
ATOM 691 O O . ASP A 1 86 ? 2.406 -11.347 -19.592 1.00 89.38 86 ASP A O 1
ATOM 695 N N . LYS A 1 87 ? 4.482 -12.172 -19.368 1.00 89.44 87 LYS A N 1
ATOM 696 C CA . LYS A 1 87 ? 4.536 -12.050 -17.905 1.00 89.44 87 LYS A CA 1
ATOM 697 C C . LYS A 1 87 ? 4.319 -10.603 -17.459 1.00 89.44 87 LYS A C 1
ATOM 699 O O . LYS A 1 87 ? 3.511 -10.371 -16.568 1.00 89.44 87 LYS A O 1
ATOM 704 N N . VAL A 1 88 ? 4.989 -9.642 -18.099 1.00 93.44 88 VAL A N 1
ATOM 705 C CA . VAL A 1 88 ? 4.824 -8.203 -17.828 1.00 93.44 88 VAL A CA 1
ATOM 706 C C . VAL A 1 88 ? 3.374 -7.759 -18.011 1.00 93.44 88 VAL A C 1
ATOM 708 O O . VAL A 1 88 ? 2.841 -7.035 -17.170 1.00 93.44 88 VAL A O 1
ATOM 711 N N . PHE A 1 89 ? 2.714 -8.223 -19.074 1.00 89.38 89 PHE A N 1
ATOM 712 C CA . PHE A 1 89 ? 1.306 -7.915 -19.306 1.00 89.38 89 PHE A CA 1
ATOM 713 C C . PHE A 1 89 ? 0.404 -8.507 -18.214 1.00 89.38 89 PHE A C 1
ATOM 715 O O . PHE A 1 89 ? -0.414 -7.790 -17.636 1.00 89.38 89 PHE A O 1
ATOM 722 N N . PHE A 1 90 ? 0.564 -9.794 -17.891 1.00 87.75 90 PHE A N 1
ATOM 723 C CA . PHE A 1 90 ? -0.249 -10.454 -16.866 1.00 87.75 90 PHE A CA 1
ATOM 724 C C . PHE A 1 90 ? -0.023 -9.885 -15.464 1.00 87.75 90 PHE A C 1
ATOM 726 O O . PHE A 1 90 ? -0.990 -9.720 -14.720 1.00 87.75 90 PHE A O 1
ATOM 733 N N . ASP A 1 91 ? 1.219 -9.552 -15.110 1.00 89.88 91 ASP A N 1
ATOM 734 C CA . ASP A 1 91 ? 1.537 -8.931 -13.826 1.00 89.88 91 ASP A CA 1
ATOM 735 C C . ASP A 1 91 ? 0.878 -7.552 -13.712 1.00 89.88 91 ASP A C 1
ATOM 737 O O . ASP A 1 91 ? 0.207 -7.288 -12.716 1.00 89.88 91 ASP A O 1
ATOM 741 N N . LEU A 1 92 ? 0.952 -6.712 -14.753 1.00 91.06 92 LEU A N 1
ATOM 742 C CA . LEU A 1 92 ? 0.268 -5.416 -14.748 1.00 91.06 92 LEU A CA 1
ATOM 743 C C . LEU A 1 92 ? -1.258 -5.572 -14.652 1.00 91.06 92 LEU A C 1
ATOM 745 O O . LEU A 1 92 ? -1.906 -4.866 -13.882 1.00 91.06 92 LEU A O 1
ATOM 749 N N . MET A 1 93 ? -1.848 -6.510 -15.398 1.00 86.31 93 MET A N 1
ATOM 750 C CA . MET A 1 93 ? -3.291 -6.771 -15.324 1.00 86.31 93 MET A CA 1
ATOM 751 C C . MET A 1 93 ? -3.724 -7.256 -13.936 1.00 86.31 93 MET A C 1
ATOM 753 O O . MET A 1 93 ? -4.811 -6.898 -13.476 1.00 86.31 93 MET A O 1
ATOM 757 N N . ARG A 1 94 ? -2.890 -8.052 -13.255 1.00 85.06 94 ARG A N 1
ATOM 758 C CA . ARG A 1 94 ? -3.139 -8.480 -11.874 1.00 85.06 94 ARG A CA 1
ATOM 759 C C . ARG A 1 94 ? -3.125 -7.290 -10.918 1.00 85.06 94 ARG A C 1
ATOM 761 O O . ARG A 1 94 ? -4.061 -7.175 -10.133 1.00 85.06 94 ARG A O 1
ATOM 768 N N . GLU A 1 95 ? -2.142 -6.399 -11.028 1.00 85.12 95 GLU A N 1
ATOM 769 C CA . GLU A 1 95 ? -2.068 -5.173 -10.218 1.00 85.12 95 GLU A CA 1
ATOM 770 C C . GLU A 1 95 ? -3.305 -4.287 -10.412 1.00 85.12 95 GLU A C 1
ATOM 772 O O . GLU A 1 95 ? -3.952 -3.897 -9.441 1.00 85.12 95 GLU A O 1
ATOM 777 N N . ILE A 1 96 ? -3.703 -4.039 -11.666 1.00 85.50 96 ILE A N 1
ATOM 778 C CA . ILE A 1 96 ? -4.914 -3.261 -11.983 1.00 85.50 96 ILE A CA 1
ATOM 779 C C . ILE A 1 96 ? -6.153 -3.914 -11.361 1.00 85.50 96 ILE A C 1
ATOM 781 O O . ILE A 1 96 ? -7.006 -3.233 -10.788 1.00 85.50 96 ILE A O 1
ATOM 785 N N . ARG A 1 97 ? -6.277 -5.242 -11.472 1.00 80.19 97 ARG A N 1
ATOM 786 C CA . ARG A 1 97 ? -7.435 -5.969 -10.946 1.00 80.19 97 ARG A CA 1
ATOM 787 C C . ARG A 1 97 ? -7.473 -5.971 -9.418 1.00 80.19 97 ARG A C 1
ATOM 789 O O . ARG A 1 97 ? -8.562 -5.786 -8.885 1.00 80.19 97 ARG A O 1
ATOM 796 N N . SER A 1 98 ? -6.343 -6.169 -8.736 1.00 76.81 98 SER A N 1
ATOM 797 C CA . SER A 1 98 ? -6.288 -6.160 -7.263 1.00 76.81 98 SER A CA 1
ATOM 798 C C . SER A 1 98 ? -6.818 -4.843 -6.718 1.00 76.81 98 SER A C 1
ATOM 800 O O . SER A 1 98 ? -7.753 -4.836 -5.923 1.00 76.81 98 SER A O 1
ATOM 802 N N . ARG A 1 99 ? -6.336 -3.724 -7.269 1.00 75.31 99 ARG A N 1
ATOM 803 C CA . ARG A 1 99 ? -6.759 -2.390 -6.830 1.00 75.31 99 ARG A CA 1
ATOM 804 C C . ARG A 1 99 ? -8.220 -2.108 -7.134 1.00 75.31 99 ARG A C 1
ATOM 806 O O . ARG A 1 99 ? -8.929 -1.593 -6.285 1.00 75.31 99 ARG A O 1
ATOM 813 N N . LYS A 1 100 ? -8.725 -2.522 -8.303 1.00 73.06 100 LYS A N 1
ATOM 814 C CA . LYS A 1 100 ? -10.165 -2.415 -8.606 1.00 73.06 100 LYS A CA 1
ATOM 815 C C . LYS A 1 100 ? -11.027 -3.217 -7.631 1.00 73.06 100 LYS A C 1
ATOM 817 O O . LYS A 1 100 ? -12.138 -2.801 -7.316 1.00 73.06 100 LYS A O 1
ATOM 822 N N . ILE A 1 101 ? -10.554 -4.383 -7.198 1.00 69.50 101 ILE A N 1
ATOM 823 C CA . ILE A 1 101 ? -11.253 -5.215 -6.218 1.00 69.50 101 ILE A CA 1
ATOM 824 C C . ILE A 1 101 ? -11.247 -4.528 -4.845 1.00 69.50 101 ILE A C 1
ATOM 826 O O . ILE A 1 101 ? -12.309 -4.401 -4.243 1.00 69.50 101 ILE A O 1
ATOM 830 N N . GLU A 1 102 ? -10.093 -4.042 -4.389 1.00 70.69 102 GLU A N 1
ATOM 831 C CA . GLU A 1 102 ? -9.947 -3.275 -3.143 1.00 70.69 102 GLU A CA 1
ATOM 832 C C . GLU A 1 102 ? -10.835 -2.023 -3.142 1.00 70.69 102 GLU A C 1
ATOM 834 O O . GLU A 1 102 ? -11.659 -1.855 -2.243 1.00 70.69 102 GLU A O 1
ATOM 839 N N . ASP A 1 103 ? -10.784 -1.218 -4.207 1.00 73.31 103 ASP A N 1
ATOM 840 C CA . ASP A 1 103 ? -11.640 -0.045 -4.392 1.00 73.31 103 ASP A CA 1
ATOM 841 C C . ASP A 1 103 ? -13.124 -0.411 -4.343 1.00 73.31 103 ASP A C 1
ATOM 843 O O . ASP A 1 103 ? -13.922 0.307 -3.745 1.00 73.31 103 ASP A O 1
ATOM 847 N N . ASN A 1 104 ? -13.529 -1.521 -4.965 1.00 70.44 104 ASN A N 1
ATOM 848 C CA . ASN A 1 104 ? -14.920 -1.960 -4.919 1.00 70.44 104 ASN A CA 1
ATOM 849 C C . ASN A 1 104 ? -15.337 -2.360 -3.501 1.00 70.44 104 ASN A C 1
ATOM 851 O O . ASN A 1 104 ? -16.429 -1.978 -3.084 1.00 70.44 104 ASN A O 1
ATOM 855 N N . TYR A 1 105 ? -14.478 -3.056 -2.746 1.00 75.00 105 TYR A N 1
ATOM 856 C CA . TYR A 1 105 ? -14.746 -3.370 -1.341 1.00 75.00 105 TYR A CA 1
ATOM 857 C C . TYR A 1 105 ? -14.874 -2.105 -0.494 1.00 75.00 105 TYR A C 1
ATOM 859 O O . TYR A 1 105 ? -15.808 -2.003 0.303 1.00 75.00 105 TYR A O 1
ATOM 867 N N . PHE A 1 106 ? -14.000 -1.117 -0.701 1.00 80.44 106 PHE A N 1
ATOM 868 C CA . PHE A 1 106 ? -14.101 0.174 -0.028 1.00 80.44 106 PHE A CA 1
ATOM 869 C C . PHE A 1 106 ? -15.369 0.927 -0.443 1.00 80.44 106 PHE A C 1
ATOM 871 O O . PHE A 1 106 ? -16.082 1.437 0.413 1.00 80.44 106 PHE A O 1
ATOM 878 N N . ARG A 1 107 ? -15.749 0.938 -1.724 1.00 79.06 107 ARG A N 1
ATOM 879 C CA . ARG A 1 107 ? -16.995 1.581 -2.178 1.00 79.06 107 ARG A CA 1
ATOM 880 C C . ARG A 1 107 ? -18.236 0.922 -1.590 1.00 79.06 107 ARG A C 1
ATOM 882 O O . ARG A 1 107 ? -19.109 1.638 -1.106 1.00 79.06 107 ARG A O 1
ATOM 889 N N . SER A 1 108 ? -18.316 -0.409 -1.580 1.00 80.69 108 SER A N 1
ATOM 890 C CA . SER A 1 108 ? -19.495 -1.129 -1.081 1.00 80.69 108 SER A CA 1
ATOM 891 C C . SER A 1 108 ? -19.547 -1.276 0.441 1.00 80.69 108 SER A C 1
ATOM 893 O O . SER A 1 108 ? -20.620 -1.513 0.984 1.00 80.69 108 SER A O 1
ATOM 895 N N . GLY A 1 109 ? -18.412 -1.177 1.140 1.00 83.75 109 GLY A N 1
ATOM 896 C CA . GLY A 1 109 ? -18.340 -1.422 2.582 1.00 83.75 109 GLY A CA 1
ATOM 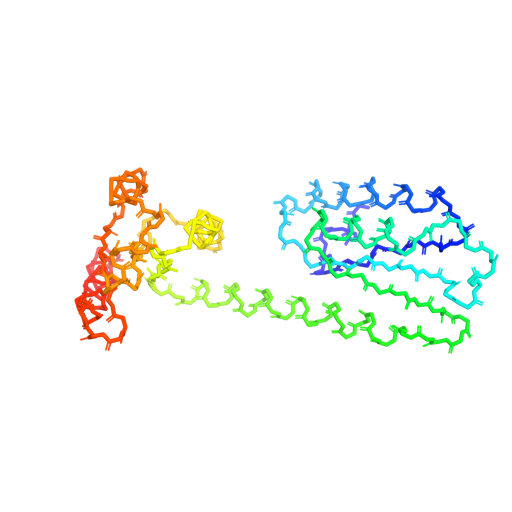897 C C . GLY A 1 109 ? -19.054 -0.343 3.392 1.00 83.75 109 GLY A C 1
ATOM 898 O O . GLY A 1 109 ? -18.732 0.831 3.273 1.00 83.75 109 GLY A O 1
ATOM 899 N N . GLU A 1 110 ? -20.027 -0.708 4.221 1.00 87.25 110 GLU A N 1
ATOM 900 C CA . GLU A 1 110 ? -20.792 0.261 5.029 1.00 87.25 110 GLU A CA 1
ATOM 901 C C . GLU A 1 110 ? -20.086 0.636 6.342 1.00 87.25 110 GLU A C 1
ATOM 903 O O . GLU A 1 110 ? -20.448 1.621 6.976 1.00 87.25 110 GLU A O 1
ATOM 908 N N . GLY A 1 111 ? -19.052 -0.119 6.720 1.00 91.69 111 GLY A N 1
ATOM 909 C CA . GLY A 1 111 ? -18.161 0.183 7.833 1.00 91.69 111 GLY A CA 1
ATOM 910 C C . GLY A 1 111 ? -16.908 -0.694 7.815 1.00 91.69 111 GLY A C 1
ATOM 911 O O . GLY A 1 111 ? -16.894 -1.754 7.184 1.00 91.69 111 GLY A O 1
ATOM 912 N N . PHE A 1 112 ? -15.852 -0.244 8.494 1.00 94.12 112 PHE A N 1
ATOM 913 C CA . PHE A 1 112 ? -14.511 -0.822 8.402 1.00 94.12 112 PHE A CA 1
ATOM 914 C C . PHE A 1 112 ? -13.903 -1.104 9.779 1.00 94.12 112 PHE A C 1
ATOM 916 O O . PHE A 1 112 ? -13.931 -0.266 10.679 1.00 94.12 112 PHE A O 1
ATOM 923 N N . LEU A 1 113 ? -13.297 -2.284 9.926 1.00 94.00 113 LEU A N 1
ATOM 924 C CA . LEU A 1 113 ? -12.390 -2.594 11.031 1.00 94.00 113 LEU A CA 1
ATOM 925 C C . LEU A 1 113 ? -10.954 -2.443 10.530 1.00 94.00 113 LEU A C 1
ATOM 927 O O . LEU A 1 113 ? -10.545 -3.151 9.610 1.00 94.00 113 LEU A O 1
ATOM 931 N N . CYS A 1 114 ? -10.180 -1.558 11.146 1.00 95.44 114 CYS A N 1
ATOM 932 C CA . CYS A 1 114 ? -8.753 -1.430 10.887 1.00 95.44 114 CYS A CA 1
ATOM 933 C C . CYS A 1 114 ? -7.985 -2.167 11.979 1.00 95.44 114 CYS A C 1
ATOM 935 O O . CYS A 1 114 ? -7.918 -1.712 13.120 1.00 95.44 114 CYS A O 1
ATOM 937 N N . VAL A 1 115 ? -7.454 -3.340 11.642 1.00 96.50 115 VAL A N 1
ATOM 938 C CA . VAL A 1 115 ? -6.841 -4.251 12.611 1.00 96.50 115 VAL A CA 1
ATOM 939 C C . VAL A 1 115 ? -5.324 -4.234 12.454 1.00 96.50 115 VAL A C 1
ATOM 941 O O . VAL A 1 115 ? -4.818 -4.522 11.375 1.00 96.50 115 VAL A O 1
ATOM 944 N N . PHE A 1 116 ? -4.599 -3.974 13.539 1.00 97.88 116 PHE A N 1
ATOM 945 C CA . PHE A 1 116 ? -3.145 -4.145 13.615 1.00 97.88 116 PHE A CA 1
ATOM 946 C C . PHE A 1 116 ? -2.780 -5.157 14.700 1.00 97.88 116 PHE A C 1
ATOM 948 O O . PHE A 1 116 ? -3.632 -5.581 15.477 1.00 97.88 116 PHE A O 1
ATOM 955 N N . SER A 1 117 ? -1.517 -5.568 14.778 1.00 97.25 117 SER A N 1
ATOM 956 C CA . SER A 1 117 ? -1.029 -6.412 15.866 1.00 97.25 117 SER A CA 1
ATOM 957 C C . SER A 1 117 ? -0.261 -5.586 16.893 1.00 97.25 117 SER A C 1
ATOM 959 O O . SER A 1 117 ? 0.702 -4.910 16.544 1.00 97.25 117 SER A O 1
ATOM 961 N N . ILE A 1 118 ? -0.599 -5.712 18.182 1.00 97.50 118 ILE A N 1
ATOM 962 C CA . ILE A 1 118 ? 0.111 -4.980 19.252 1.00 97.50 118 ILE A CA 1
ATOM 963 C C . ILE A 1 118 ? 1.596 -5.366 19.381 1.00 97.50 118 ILE A C 1
ATOM 965 O O . ILE A 1 118 ? 2.367 -4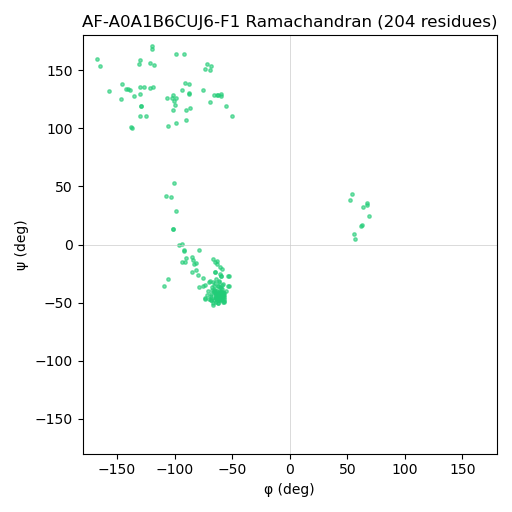.684 20.054 1.00 97.50 118 ILE A O 1
ATOM 969 N N . THR A 1 119 ? 2.002 -6.475 18.758 1.00 96.31 119 THR A N 1
ATOM 970 C CA . THR A 1 119 ? 3.376 -6.993 18.766 1.00 96.31 119 THR A CA 1
ATOM 971 C C . THR A 1 119 ? 4.188 -6.573 17.536 1.00 96.31 119 THR A C 1
ATOM 973 O O . THR A 1 119 ? 5.338 -6.993 17.401 1.00 96.31 119 THR A O 1
ATOM 976 N N . GLU A 1 120 ? 3.605 -5.809 16.604 1.00 95.94 120 GLU A N 1
ATOM 977 C CA . GLU A 1 120 ? 4.215 -5.458 15.314 1.00 95.94 120 GLU A CA 1
ATOM 978 C C . GLU A 1 120 ? 3.991 -3.975 14.977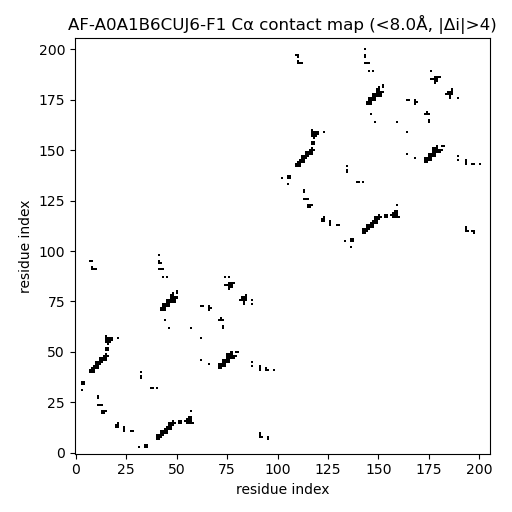 1.00 95.94 120 GLU A C 1
ATOM 980 O O . GLU A 1 120 ? 2.932 -3.601 14.470 1.00 95.94 120 GLU A O 1
ATOM 985 N N . ASP A 1 121 ? 5.009 -3.139 15.206 1.00 95.12 121 ASP A N 1
ATOM 986 C CA . ASP A 1 121 ? 4.939 -1.689 14.957 1.00 95.12 121 ASP A CA 1
ATOM 987 C C . ASP A 1 121 ? 4.650 -1.351 13.492 1.00 95.12 121 ASP A C 1
ATOM 989 O O . ASP A 1 121 ? 3.869 -0.445 13.217 1.00 95.12 121 ASP A O 1
ATOM 993 N N . GLU A 1 122 ? 5.211 -2.110 12.546 1.00 92.44 122 GLU A N 1
ATOM 994 C CA . GLU A 1 122 ? 4.956 -1.934 11.108 1.00 92.44 122 GLU A CA 1
ATOM 995 C C . GLU A 1 122 ? 3.465 -2.076 10.779 1.00 92.44 122 GLU A C 1
ATOM 997 O O . GLU A 1 122 ? 2.909 -1.258 10.047 1.00 92.44 122 GLU A O 1
ATOM 1002 N N . SER A 1 123 ? 2.786 -3.055 11.393 1.00 93.38 123 SER A N 1
ATOM 1003 C CA . SER A 1 123 ? 1.343 -3.249 11.212 1.00 93.38 123 SER A CA 1
ATOM 1004 C C . SER A 1 123 ? 0.535 -2.076 11.761 1.00 93.38 123 SER A C 1
ATOM 1006 O O . SER A 1 123 ? -0.494 -1.719 11.194 1.00 93.38 123 SER A O 1
ATOM 1008 N N . PHE A 1 124 ? 1.011 -1.448 12.842 1.00 97.12 124 PHE A N 1
ATOM 1009 C CA . PHE A 1 124 ? 0.393 -0.244 13.370 1.00 97.12 124 PHE A CA 1
ATOM 1010 C C . PHE A 1 124 ? 0.636 0.929 12.430 1.00 97.12 124 PHE A C 1
ATOM 1012 O O . PHE A 1 124 ? -0.324 1.600 12.075 1.00 97.12 124 PHE A O 1
ATOM 1019 N N . GLN A 1 125 ? 1.855 1.164 11.943 1.00 94.38 125 GLN A N 1
ATOM 1020 C CA . GLN A 1 125 ? 2.106 2.263 11.000 1.00 94.38 125 GLN A CA 1
ATOM 1021 C C . GLN A 1 125 ? 1.274 2.145 9.714 1.00 94.38 125 GLN A C 1
ATOM 1023 O O . GLN A 1 125 ? 0.694 3.140 9.283 1.00 94.38 125 GLN A O 1
ATOM 1028 N N . ALA A 1 126 ? 1.085 0.930 9.192 1.00 91.00 126 ALA A N 1
ATOM 1029 C CA . ALA A 1 126 ? 0.244 0.674 8.020 1.00 91.00 126 ALA A CA 1
ATOM 1030 C C . ALA A 1 126 ? -1.242 1.067 8.202 1.00 91.00 126 ALA A C 1
ATOM 1032 O O . ALA A 1 126 ? -1.953 1.277 7.220 1.00 91.00 126 ALA A O 1
ATOM 1033 N N . THR A 1 127 ? -1.735 1.211 9.442 1.00 95.19 127 THR A N 1
ATOM 1034 C CA . THR A 1 127 ? -3.136 1.615 9.692 1.00 95.19 127 THR A CA 1
ATOM 1035 C C . THR A 1 127 ? -3.461 3.020 9.179 1.00 95.19 127 THR A C 1
ATOM 1037 O O . THR A 1 127 ? -4.607 3.270 8.806 1.00 95.19 127 THR A O 1
ATOM 1040 N N . GLN A 1 128 ? -2.475 3.925 9.142 1.00 93.50 128 GLN A N 1
ATOM 1041 C CA . GLN A 1 128 ? -2.655 5.286 8.629 1.00 93.50 128 GLN A CA 1
ATOM 1042 C C . GLN A 1 128 ? -2.942 5.263 7.126 1.00 93.50 128 GLN A C 1
ATOM 1044 O O . GLN A 1 128 ? -3.962 5.795 6.693 1.00 93.50 128 GLN A O 1
ATOM 1049 N N . GLU A 1 129 ? -2.097 4.575 6.357 1.00 88.00 129 GLU A N 1
ATOM 1050 C CA . GLU A 1 129 ? -2.267 4.426 4.910 1.00 88.00 129 GLU A CA 1
ATOM 1051 C C . GLU A 1 129 ? -3.603 3.745 4.579 1.00 88.00 129 GLU A C 1
ATOM 1053 O O . GLU A 1 129 ? -4.360 4.215 3.730 1.00 88.00 129 GLU A O 1
ATOM 1058 N N . PHE A 1 130 ? -3.950 2.682 5.312 1.00 89.75 130 PHE A N 1
ATOM 1059 C CA . PHE A 1 130 ? -5.223 1.986 5.133 1.00 89.75 130 PHE A CA 1
ATOM 1060 C C . PHE A 1 130 ? -6.434 2.909 5.345 1.00 89.75 130 PHE A C 1
ATOM 1062 O O . PHE A 1 130 ? -7.392 2.874 4.568 1.00 89.75 130 PHE A O 1
ATOM 1069 N N . ARG A 1 131 ? -6.402 3.763 6.378 1.00 91.06 131 ARG A N 1
ATOM 1070 C CA . ARG A 1 131 ? -7.472 4.738 6.628 1.00 91.06 131 ARG A CA 1
ATOM 1071 C C . ARG A 1 131 ? -7.579 5.750 5.490 1.00 91.06 131 ARG A C 1
ATOM 1073 O O . ARG A 1 131 ? -8.682 6.003 5.012 1.00 91.06 131 ARG A O 1
ATOM 1080 N N . GLU A 1 132 ? -6.457 6.315 5.056 1.00 89.38 132 GLU A N 1
ATOM 1081 C CA . GLU A 1 132 ? -6.418 7.311 3.979 1.00 89.38 132 GLU A CA 1
ATOM 1082 C C . GLU A 1 132 ? -6.983 6.756 2.666 1.00 89.38 132 GLU A C 1
ATOM 1084 O O . GLU A 1 132 ? -7.769 7.432 1.999 1.00 89.38 132 GLU A O 1
ATOM 1089 N N . GLN A 1 133 ? -6.672 5.500 2.331 1.00 84.69 133 GLN A N 1
ATOM 1090 C CA . GLN A 1 133 ? -7.229 4.823 1.157 1.00 84.69 133 GLN A CA 1
ATOM 1091 C C . GLN A 1 133 ? -8.759 4.703 1.224 1.00 84.69 133 GLN A C 1
ATOM 1093 O O . GLN A 1 133 ? -9.442 5.019 0.245 1.00 84.69 133 GLN A O 1
ATOM 1098 N N . ILE A 1 134 ? -9.317 4.312 2.376 1.00 87.69 134 ILE A N 1
ATOM 1099 C CA . ILE A 1 134 ? -10.774 4.213 2.559 1.00 87.69 134 ILE A CA 1
ATOM 1100 C C . ILE A 1 134 ? -11.431 5.583 2.400 1.00 87.69 1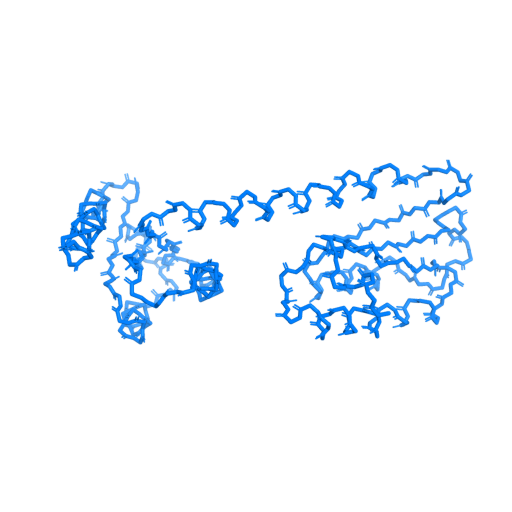34 ILE A C 1
ATOM 1102 O O . ILE A 1 134 ? -12.375 5.716 1.617 1.00 87.69 134 ILE A O 1
ATOM 1106 N N . LEU A 1 135 ? -10.922 6.599 3.106 1.00 87.56 135 LEU A N 1
ATOM 1107 C CA . LEU A 1 135 ? -11.462 7.962 3.064 1.00 87.56 135 LEU A CA 1
ATOM 1108 C C . LEU A 1 135 ? -11.447 8.522 1.641 1.00 87.56 135 LEU A C 1
ATOM 1110 O O . LEU A 1 135 ? -12.437 9.091 1.184 1.00 87.56 135 LEU A O 1
ATOM 1114 N N . ARG A 1 136 ? -10.359 8.282 0.903 1.00 85.25 136 ARG A N 1
ATOM 1115 C CA . ARG A 1 136 ? -10.222 8.690 -0.496 1.00 85.25 136 ARG A CA 1
ATOM 1116 C C . ARG A 1 136 ? -11.264 8.039 -1.400 1.00 85.25 136 ARG A C 1
ATOM 1118 O O . ARG A 1 136 ? -11.850 8.713 -2.242 1.00 85.25 136 ARG A O 1
ATOM 1125 N N . VAL A 1 137 ? -11.484 6.731 -1.262 1.00 83.62 137 VAL A N 1
ATOM 1126 C CA . VAL A 1 137 ? -12.408 5.987 -2.134 1.00 83.62 137 VAL A CA 1
ATOM 1127 C C . VAL A 1 137 ? -13.868 6.301 -1.817 1.00 83.62 137 VAL A C 1
ATOM 1129 O O . VAL A 1 137 ? -14.707 6.333 -2.720 1.00 83.62 137 VAL A O 1
ATOM 1132 N N . LYS A 1 138 ? -14.175 6.527 -0.543 1.00 84.06 138 LYS A N 1
ATOM 1133 C CA . LYS A 1 138 ? -15.527 6.820 -0.071 1.00 84.06 138 LYS A CA 1
ATOM 1134 C C . LYS A 1 138 ? -15.908 8.288 -0.184 1.00 84.06 138 LYS A C 1
ATOM 1136 O O . LYS A 1 138 ? -17.096 8.575 -0.292 1.00 84.06 138 LYS A O 1
ATOM 1141 N N . ASN A 1 139 ? -14.912 9.175 -0.214 1.00 83.06 139 ASN A N 1
ATOM 1142 C CA . ASN A 1 139 ? -15.088 10.622 -0.259 1.00 83.06 139 ASN A CA 1
ATOM 1143 C C . ASN A 1 139 ? -15.992 11.127 0.883 1.00 83.06 139 ASN A C 1
ATOM 1145 O O . ASN A 1 139 ? -16.901 11.927 0.667 1.00 83.06 139 ASN A O 1
ATOM 1149 N N . ASP A 1 140 ? -15.767 10.590 2.083 1.00 80.12 140 ASP A N 1
ATOM 1150 C CA . ASP A 1 140 ? -16.548 10.854 3.289 1.00 80.12 140 ASP A CA 1
ATOM 1151 C C . ASP A 1 140 ? -15.710 10.558 4.541 1.00 80.12 140 ASP A C 1
ATOM 1153 O O . ASP A 1 140 ? -15.076 9.508 4.638 1.00 80.12 140 ASP A O 1
ATOM 1157 N N . GLU A 1 141 ? -15.707 11.483 5.499 1.00 76.88 141 GLU A N 1
ATOM 1158 C CA . GLU A 1 141 ? -14.930 11.383 6.739 1.00 76.88 141 GLU A CA 1
ATOM 1159 C C . GLU A 1 141 ? -15.695 10.712 7.891 1.00 76.88 141 GLU A C 1
ATOM 1161 O O . GLU A 1 141 ? -15.071 10.245 8.843 1.00 76.88 141 GLU A O 1
ATOM 1166 N N . ASN A 1 142 ? -17.022 10.575 7.787 1.00 80.81 142 ASN A N 1
ATOM 1167 C CA . ASN A 1 142 ? -17.898 10.078 8.860 1.00 80.81 142 ASN A CA 1
ATOM 1168 C C . ASN A 1 142 ? -18.250 8.590 8.711 1.00 80.81 142 ASN A C 1
ATOM 1170 O O . ASN A 1 142 ? -19.337 8.126 9.069 1.00 80.81 142 ASN A O 1
ATOM 1174 N N . ILE A 1 143 ? -17.361 7.815 8.104 1.00 88.12 143 ILE A N 1
ATOM 1175 C CA . ILE A 1 143 ? -17.597 6.395 7.840 1.00 88.12 143 ILE A CA 1
ATOM 1176 C C . ILE A 1 143 ? -17.439 5.608 9.133 1.00 88.12 143 ILE A C 1
ATOM 1178 O O . ILE A 1 143 ? -16.422 5.788 9.804 1.00 88.12 143 ILE A O 1
ATOM 1182 N N . PRO A 1 144 ? -18.382 4.701 9.466 1.00 92.88 144 PRO A N 1
ATOM 1183 C CA . PRO A 1 144 ? -18.220 3.783 10.583 1.00 92.88 144 PRO A CA 1
ATOM 1184 C C . PRO A 1 144 ? -16.869 3.068 10.495 1.00 92.88 144 PRO A C 1
ATOM 1186 O O . PRO A 1 144 ? -16.625 2.260 9.597 1.00 92.88 144 PRO A O 1
ATOM 1189 N N . PHE A 1 145 ? -15.971 3.400 11.414 1.00 94.69 145 PHE A N 1
ATOM 1190 C CA . PHE A 1 145 ? -14.588 2.951 11.395 1.00 94.69 145 PHE A CA 1
ATOM 1191 C C . PHE A 1 145 ? -14.140 2.663 12.824 1.00 94.69 145 PHE A C 1
ATOM 1193 O O . PHE A 1 145 ? -14.386 3.458 13.728 1.00 94.69 145 PHE A O 1
ATOM 1200 N N . LEU A 1 146 ? -13.478 1.528 13.034 1.00 96.00 146 LEU A N 1
ATOM 1201 C CA . LEU A 1 146 ? -12.987 1.106 14.344 1.00 96.00 146 LEU A CA 1
ATOM 1202 C C . LEU A 1 146 ? -11.514 0.713 14.245 1.00 96.00 146 LEU A C 1
ATOM 1204 O O . LEU A 1 146 ? -11.155 -0.116 13.405 1.00 96.00 146 LEU A O 1
ATOM 1208 N N . LEU A 1 147 ? -10.670 1.258 15.122 1.00 97.62 147 LEU A N 1
ATOM 1209 C CA . LEU A 1 147 ? -9.279 0.825 15.244 1.00 97.62 147 LEU A 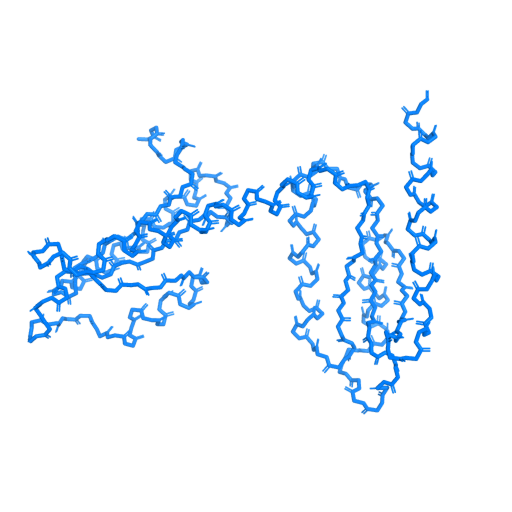CA 1
ATOM 1210 C C . LEU A 1 147 ? -9.191 -0.348 16.230 1.00 97.62 147 LEU A C 1
ATOM 1212 O O . LEU A 1 147 ? -9.705 -0.278 17.346 1.00 97.62 147 LEU A O 1
ATOM 1216 N N . VAL A 1 148 ? -8.529 -1.432 15.834 1.00 97.94 148 VAL A N 1
ATOM 1217 C CA . VAL A 1 148 ? -8.483 -2.675 16.610 1.00 97.94 148 VAL A CA 1
ATOM 1218 C C . VAL A 1 148 ? -7.047 -3.158 16.785 1.00 97.94 148 VAL A C 1
ATOM 1220 O O . VAL A 1 148 ? -6.369 -3.490 15.816 1.00 97.94 148 VAL A O 1
ATOM 1223 N N . GLY A 1 149 ? -6.596 -3.255 18.034 1.00 97.62 149 GLY A N 1
ATOM 1224 C CA . GLY A 1 149 ? -5.312 -3.868 18.379 1.00 97.62 149 GLY A CA 1
ATOM 1225 C C . GLY A 1 149 ? -5.485 -5.363 18.640 1.00 97.62 149 GLY A C 1
ATOM 1226 O O . GLY A 1 149 ? -6.047 -5.749 19.655 1.00 97.62 149 GLY A O 1
ATOM 1227 N N . ASN A 1 150 ? -5.036 -6.228 17.739 1.00 96.50 150 ASN A N 1
ATOM 1228 C CA . ASN A 1 150 ? -5.130 -7.683 17.873 1.00 96.50 150 ASN A CA 1
ATOM 1229 C C . ASN A 1 150 ? -3.881 -8.283 18.547 1.00 96.50 150 ASN A C 1
ATOM 1231 O O . ASN A 1 150 ? -2.807 -7.674 18.583 1.00 96.50 150 ASN A O 1
ATOM 1235 N N . LYS A 1 151 ? -4.008 -9.533 19.005 1.00 95.81 151 LYS A N 1
ATOM 1236 C CA . LYS A 1 151 ? -3.021 -10.279 19.804 1.00 95.81 151 LYS A CA 1
ATOM 1237 C C . LYS A 1 151 ? -2.817 -9.694 21.208 1.00 95.81 151 LYS A C 1
ATOM 1239 O O . LYS A 1 151 ? -1.708 -9.745 21.735 1.00 95.81 151 LYS A O 1
ATOM 1244 N N . GLY A 1 152 ? -3.885 -9.174 21.820 1.00 94.00 152 GLY A N 1
ATOM 1245 C CA . GLY A 1 152 ? -3.892 -8.671 23.202 1.00 94.00 152 GLY A CA 1
ATOM 1246 C C . GLY A 1 152 ? -3.370 -9.675 24.238 1.00 94.00 152 GLY A C 1
ATOM 1247 O O . GLY A 1 152 ? -2.762 -9.282 25.230 1.00 94.00 152 GLY A O 1
ATOM 1248 N N . ASP A 1 153 ? -3.493 -10.977 23.956 1.00 95.56 153 ASP A N 1
ATOM 1249 C CA . ASP A 1 153 ? -2.949 -12.062 24.782 1.00 95.56 153 ASP A CA 1
ATOM 1250 C C . ASP A 1 153 ? -1.411 -12.081 24.857 1.00 95.56 153 ASP A C 1
ATOM 1252 O O . ASP A 1 153 ? -0.843 -12.739 25.727 1.00 95.56 153 ASP A O 1
ATOM 1256 N N . LEU A 1 154 ? -0.721 -11.358 23.970 1.00 94.19 154 LEU A N 1
ATOM 1257 C CA . LEU A 1 154 ? 0.739 -11.278 23.904 1.00 94.19 154 LEU A CA 1
ATOM 1258 C C . LEU A 1 154 ? 1.283 -9.967 24.491 1.00 94.19 154 LEU A C 1
ATOM 1260 O O . LEU A 1 154 ? 2.231 -9.396 23.949 1.00 94.19 154 LEU A O 1
ATOM 1264 N N . GLY A 1 155 ? 0.716 -9.501 25.608 1.00 90.88 155 GLY A N 1
ATOM 1265 C CA . GLY A 1 155 ? 1.114 -8.251 26.270 1.00 90.88 155 GLY A CA 1
ATOM 1266 C C . GLY A 1 155 ? 2.616 -8.138 26.574 1.00 90.88 155 GLY A C 1
ATOM 1267 O O . GLY A 1 155 ? 3.196 -7.077 26.378 1.00 90.88 155 GLY A O 1
ATOM 1268 N N . GLU A 1 156 ? 3.275 -9.241 26.933 1.00 93.56 156 GLU A N 1
ATOM 1269 C CA . GLU A 1 156 ? 4.729 -9.288 27.181 1.00 93.56 156 GLU A CA 1
ATOM 1270 C C . GLU A 1 156 ? 5.579 -9.016 25.927 1.00 93.56 156 GLU A C 1
ATOM 1272 O O . GLU A 1 156 ? 6.738 -8.622 26.020 1.00 93.56 156 GLU A O 1
ATOM 1277 N N . LYS A 1 157 ? 5.020 -9.241 24.732 1.00 94.88 157 LYS A N 1
ATOM 1278 C CA . LYS A 1 157 ? 5.676 -8.983 23.438 1.00 94.88 157 LYS A CA 1
ATOM 1279 C C . LYS A 1 157 ? 5.182 -7.689 22.795 1.00 94.88 157 LYS A C 1
ATOM 1281 O O . LYS A 1 157 ? 5.389 -7.487 21.596 1.00 94.88 157 LYS A O 1
ATOM 1286 N N . ARG A 1 158 ? 4.478 -6.851 23.559 1.00 96.81 158 ARG A N 1
ATOM 1287 C CA . ARG A 1 158 ? 3.922 -5.591 23.077 1.00 96.81 158 ARG A CA 1
ATOM 1288 C C . ARG A 1 158 ? 5.046 -4.689 22.582 1.00 96.81 158 ARG A C 1
ATOM 1290 O O . ARG A 1 158 ? 6.013 -4.439 23.295 1.00 96.81 158 ARG A O 1
ATOM 1297 N N . LYS A 1 159 ? 4.866 -4.185 21.368 1.00 96.75 159 LYS A N 1
ATOM 1298 C CA . LYS A 1 159 ? 5.695 -3.128 20.790 1.00 96.75 159 LYS A CA 1
ATOM 1299 C C . LYS A 1 159 ? 4.926 -1.810 20.690 1.00 96.75 159 LYS A C 1
ATOM 1301 O O . LYS A 1 159 ? 5.457 -0.768 21.051 1.00 96.75 159 LYS A O 1
ATOM 1306 N N . VAL A 1 160 ? 3.626 -1.892 20.392 1.00 96.50 160 VAL A N 1
ATOM 1307 C CA . VAL A 1 160 ? 2.727 -0.733 20.326 1.00 96.50 160 VAL A CA 1
ATOM 1308 C C . VAL A 1 160 ? 2.094 -0.477 21.690 1.00 96.50 160 VAL A C 1
ATOM 1310 O O . VAL A 1 160 ? 1.327 -1.298 22.215 1.00 96.50 160 VAL A O 1
ATOM 1313 N N . SER A 1 161 ? 2.401 0.674 22.284 1.00 96.56 161 SER A N 1
ATOM 1314 C CA . SER A 1 161 ? 1.850 1.032 23.591 1.00 96.56 161 SER A CA 1
ATOM 1315 C C . SER A 1 161 ? 0.346 1.317 23.514 1.00 96.56 161 SER A C 1
ATOM 1317 O O . SER A 1 161 ? -0.169 1.801 22.505 1.00 96.56 161 SER A O 1
ATOM 1319 N N . LEU A 1 162 ? -0.372 1.055 24.610 1.00 95.31 162 LEU A N 1
ATOM 1320 C CA . LEU A 1 162 ? -1.802 1.360 24.692 1.00 95.31 162 LEU A CA 1
ATOM 1321 C C . LEU A 1 162 ? -2.071 2.858 24.467 1.00 95.31 162 LEU A C 1
ATOM 1323 O O . LEU A 1 162 ? -2.997 3.219 23.747 1.00 95.31 162 LEU A O 1
ATOM 1327 N N . ALA A 1 163 ? -1.232 3.718 25.052 1.00 96.62 163 ALA A N 1
ATOM 1328 C CA . ALA A 1 163 ? -1.347 5.168 24.941 1.00 96.62 163 ALA A CA 1
ATOM 1329 C C . ALA A 1 163 ? -1.181 5.655 23.495 1.00 96.62 163 ALA A C 1
ATOM 1331 O O . ALA A 1 163 ? -1.919 6.533 23.055 1.00 96.62 163 ALA A O 1
ATOM 1332 N N . GLU A 1 164 ? -0.250 5.071 22.741 1.00 96.69 164 GLU A N 1
ATOM 1333 C CA . GLU A 1 164 ? -0.024 5.415 21.337 1.00 96.69 164 GLU A CA 1
ATOM 1334 C C . GLU A 1 164 ? -1.229 5.038 20.465 1.00 96.69 164 GLU A C 1
ATOM 1336 O O . GLU A 1 164 ? -1.740 5.872 19.714 1.00 96.69 164 GLU A O 1
ATOM 1341 N N . ALA A 1 165 ? -1.749 3.817 20.626 1.00 96.56 165 ALA A N 1
ATOM 1342 C CA . ALA A 1 165 ? -2.932 3.366 19.898 1.00 96.56 165 ALA A CA 1
ATOM 1343 C C . ALA A 1 165 ? -4.182 4.197 20.239 1.00 96.56 165 ALA A C 1
ATOM 1345 O O . ALA A 1 165 ? -4.932 4.593 19.344 1.00 96.56 165 ALA A O 1
ATOM 1346 N N . GLN A 1 166 ? -4.375 4.527 21.520 1.00 97.12 166 GLN A N 1
ATOM 1347 C CA . GLN A 1 166 ? -5.458 5.401 21.976 1.00 97.12 166 GLN A CA 1
ATOM 1348 C C . GLN A 1 166 ? -5.325 6.823 21.430 1.00 97.12 166 GLN A C 1
ATOM 1350 O O . GLN A 1 166 ? -6.317 7.397 20.988 1.00 97.12 166 GLN A O 1
ATOM 1355 N N . THR A 1 167 ? -4.114 7.381 21.424 1.00 97.88 167 THR A N 1
ATOM 1356 C CA . THR A 1 167 ? -3.854 8.722 20.881 1.00 97.88 167 THR A CA 1
ATOM 1357 C C . THR A 1 167 ? -4.217 8.780 19.401 1.00 97.88 167 THR A C 1
ATOM 1359 O O . THR A 1 167 ? -4.912 9.702 18.980 1.00 97.88 167 THR A O 1
ATOM 1362 N N . ARG A 1 168 ? -3.824 7.768 18.617 1.00 96.62 168 ARG A N 1
ATOM 1363 C CA . ARG A 1 168 ? -4.183 7.681 17.196 1.00 96.62 168 ARG A CA 1
ATOM 1364 C C . ARG A 1 168 ? -5.694 7.607 16.992 1.00 96.62 168 ARG A C 1
ATOM 1366 O O . ARG A 1 168 ? -6.241 8.356 16.193 1.00 96.62 168 ARG A O 1
ATOM 1373 N N . ALA A 1 169 ? -6.380 6.755 17.748 1.00 96.50 169 ALA A N 1
ATOM 1374 C CA . ALA A 1 169 ? -7.832 6.638 17.670 1.00 96.50 169 ALA A CA 1
ATOM 1375 C C . ALA A 1 169 ? -8.548 7.956 18.016 1.00 96.50 169 ALA A C 1
ATOM 1377 O O . ALA A 1 169 ? -9.474 8.356 17.316 1.00 96.50 169 ALA A O 1
ATOM 1378 N N . GLN A 1 170 ? -8.065 8.676 19.035 1.00 96.12 170 GLN A N 1
ATOM 1379 C CA . GLN A 1 170 ? -8.578 9.999 19.406 1.00 96.12 170 GLN A CA 1
ATOM 1380 C C . GLN A 1 170 ? -8.344 11.043 18.312 1.00 96.12 170 GLN A C 1
ATOM 1382 O O . GLN A 1 170 ? -9.271 11.768 17.969 1.00 96.12 170 GLN A O 1
ATOM 1387 N N . GLN A 1 171 ? -7.142 11.096 17.729 1.00 95.31 171 GLN A N 1
ATOM 1388 C CA . GLN A 1 171 ? -6.839 11.973 16.588 1.00 95.31 171 GLN A CA 1
ATOM 1389 C C . GLN A 1 171 ? -7.752 11.686 15.396 1.00 95.31 171 GLN A C 1
ATOM 1391 O O . GLN A 1 171 ? -8.116 12.585 14.645 1.00 95.31 171 GLN A O 1
ATOM 1396 N N . TRP A 1 172 ? -8.111 10.420 15.219 1.00 93.94 172 TRP A N 1
ATOM 1397 C CA . TRP A 1 172 ? -8.994 9.980 14.157 1.00 93.94 172 TRP A CA 1
ATOM 1398 C C . TRP A 1 172 ? -10.477 10.187 14.465 1.00 93.94 172 TRP A C 1
ATOM 1400 O O . TRP A 1 172 ? -11.277 10.132 13.536 1.00 93.94 172 TRP A O 1
ATOM 1410 N N . GLY A 1 173 ? -10.840 10.429 15.727 1.00 93.44 173 GLY A N 1
ATOM 1411 C CA . GLY A 1 173 ? -12.230 10.504 16.169 1.00 93.44 173 GLY A CA 1
ATOM 1412 C C . GLY A 1 173 ? -12.951 9.154 16.137 1.00 93.44 173 GLY A C 1
ATOM 1413 O O . GLY A 1 173 ? -14.170 9.124 16.018 1.00 93.44 173 GLY A O 1
ATOM 1414 N N . VAL A 1 174 ? -12.219 8.037 16.221 1.00 94.56 174 VAL A N 1
ATOM 1415 C CA . VAL A 1 174 ? -12.779 6.679 16.120 1.00 94.56 174 VAL A CA 1
ATOM 1416 C C . VAL A 1 174 ? -12.558 5.885 17.408 1.00 94.56 174 VAL A C 1
ATOM 1418 O O . VAL A 1 174 ? -11.600 6.151 18.138 1.00 94.56 174 VAL A O 1
ATOM 1421 N N . PRO A 1 175 ? -13.391 4.877 17.717 1.00 95.12 175 PRO A N 1
ATOM 1422 C CA . PRO A 1 175 ? -13.165 4.057 18.897 1.00 95.12 175 PRO A CA 1
ATOM 1423 C C . PRO A 1 175 ? -11.990 3.084 18.707 1.00 95.12 175 PRO A C 1
ATOM 1425 O O . PRO A 1 175 ? -11.708 2.614 17.601 1.00 95.12 175 PRO A O 1
ATOM 1428 N N . TYR A 1 176 ? -11.328 2.758 19.822 1.00 97.38 176 TYR A N 1
ATOM 1429 C CA . TYR A 1 176 ? -10.247 1.775 19.894 1.00 97.38 176 TYR A CA 1
ATOM 1430 C C . TYR A 1 176 ? -10.600 0.618 20.824 1.00 97.38 176 TYR A C 1
ATOM 1432 O O . TYR A 1 176 ? -11.084 0.837 21.937 1.00 97.38 176 TYR A O 1
ATOM 1440 N N . VAL A 1 177 ? -10.325 -0.613 20.387 1.00 97.38 177 VAL A N 1
ATOM 1441 C CA . VAL A 1 177 ? -10.535 -1.826 21.187 1.00 97.38 177 VAL A CA 1
ATOM 1442 C C . VAL A 1 177 ? -9.380 -2.805 20.976 1.00 97.38 177 VAL A C 1
ATOM 1444 O O . VAL A 1 177 ? -8.996 -3.086 19.843 1.00 97.38 177 VAL A O 1
ATOM 1447 N N . GLU A 1 178 ? -8.846 -3.374 22.059 1.00 97.31 178 GLU A N 1
ATOM 1448 C CA . GLU A 1 178 ? -7.908 -4.498 21.968 1.00 97.31 178 GLU A CA 1
ATOM 1449 C C . GLU A 1 178 ? -8.651 -5.832 21.939 1.00 97.31 178 GLU A C 1
ATOM 1451 O O . GLU A 1 178 ? -9.613 -6.038 22.678 1.00 97.31 178 GLU A O 1
ATOM 1456 N N . THR A 1 179 ? -8.203 -6.739 21.078 1.00 97.38 179 THR A N 1
ATOM 1457 C CA . THR A 1 179 ? -8.789 -8.061 20.859 1.00 97.38 179 THR A CA 1
ATOM 1458 C C . THR A 1 179 ? -7.720 -9.142 20.910 1.00 97.38 179 THR A C 1
ATOM 1460 O O . THR A 1 179 ? -6.530 -8.903 20.677 1.00 97.38 179 THR A O 1
ATOM 1463 N N . SER A 1 180 ? -8.148 -10.374 21.158 1.00 95.62 180 SER A N 1
ATOM 1464 C CA . SER A 1 180 ? -7.346 -11.551 20.854 1.00 95.62 180 SER A CA 1
ATOM 1465 C C . SER A 1 180 ? -8.190 -12.535 20.068 1.00 95.62 180 SER A C 1
ATOM 1467 O O . SER A 1 180 ? -9.091 -13.180 20.599 1.00 95.62 180 SER A O 1
ATOM 1469 N N . ALA A 1 181 ? -7.857 -12.709 18.790 1.00 91.06 181 ALA A N 1
ATOM 1470 C CA . ALA A 1 181 ? -8.468 -13.755 17.974 1.00 91.06 181 ALA A CA 1
ATOM 1471 C C . ALA A 1 181 ? -8.230 -15.167 18.552 1.00 91.06 181 ALA A C 1
ATOM 1473 O O . ALA A 1 181 ? -9.047 -16.063 18.350 1.00 91.06 181 ALA A O 1
ATOM 1474 N N . LYS A 1 182 ? -7.129 -15.363 19.294 1.00 92.31 182 LYS A N 1
ATOM 1475 C CA . LYS A 1 182 ? -6.757 -16.650 19.896 1.00 92.31 182 LYS A CA 1
ATOM 1476 C C . LYS A 1 182 ? -7.634 -17.000 21.095 1.00 92.31 182 LYS A C 1
ATOM 1478 O O . LYS A 1 182 ? -8.086 -18.137 21.197 1.00 92.31 182 LYS A O 1
ATOM 1483 N N . THR A 1 183 ? -7.864 -16.046 21.996 1.00 93.38 183 THR A N 1
ATOM 1484 C CA . THR A 1 183 ? -8.709 -16.253 23.187 1.00 93.38 183 THR A CA 1
ATOM 1485 C C . THR A 1 183 ? -10.172 -15.877 22.940 1.00 93.38 183 THR A C 1
ATOM 1487 O O . THR A 1 183 ? -11.014 -16.123 23.799 1.00 93.38 183 THR A O 1
ATOM 1490 N N . ARG A 1 184 ? -10.478 -15.324 21.757 1.00 91.75 184 ARG A N 1
ATOM 1491 C CA . ARG A 1 184 ? -11.755 -14.695 21.376 1.00 91.75 184 ARG A CA 1
ATOM 1492 C C . ARG A 1 184 ? -12.130 -13.472 22.215 1.00 91.75 184 ARG A C 1
ATOM 1494 O O . ARG A 1 184 ? -13.267 -13.011 22.164 1.00 91.75 184 ARG A O 1
ATOM 1501 N N . GLU A 1 185 ? -11.181 -12.908 22.950 1.00 95.88 185 GLU A N 1
ATOM 1502 C CA . GLU A 1 185 ? -11.411 -11.708 23.744 1.00 95.88 185 GLU A CA 1
ATOM 1503 C C . GLU A 1 185 ? -11.769 -10.513 22.850 1.00 95.88 185 GLU A C 1
ATOM 1505 O O . GLU A 1 185 ? -11.072 -10.219 21.875 1.00 95.88 185 GLU A O 1
ATOM 1510 N N . ASN A 1 186 ? -12.872 -9.837 23.191 1.00 93.44 186 ASN A N 1
ATOM 1511 C CA . ASN A 1 186 ? -13.425 -8.652 22.524 1.00 93.44 186 ASN A CA 1
ATOM 1512 C C . ASN A 1 186 ? -13.745 -8.789 21.021 1.00 93.44 186 ASN A C 1
ATOM 1514 O O . ASN A 1 186 ? -14.173 -7.807 20.418 1.00 93.44 186 ASN A O 1
ATOM 1518 N N . VAL A 1 187 ? -13.610 -9.975 20.416 1.00 92.25 187 VAL A N 1
ATOM 1519 C CA . VAL A 1 187 ? -13.888 -10.201 18.983 1.00 92.25 187 VAL A CA 1
ATOM 1520 C C . VAL A 1 187 ? -15.359 -9.933 18.654 1.00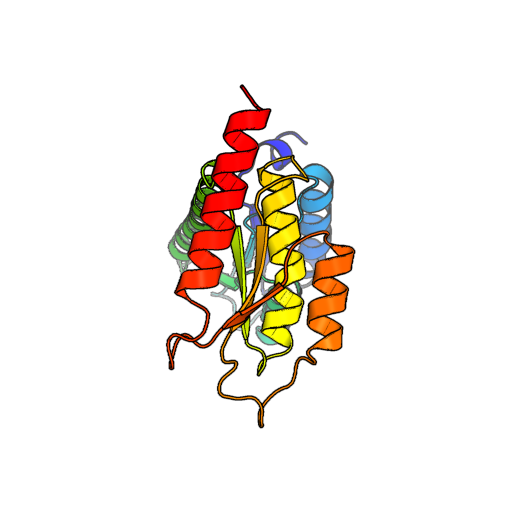 92.25 187 VAL A C 1
ATOM 1522 O O . VAL A 1 187 ? -15.664 -9.203 17.713 1.00 92.25 187 VAL A O 1
ATOM 1525 N N . ASP A 1 188 ? -16.280 -10.450 19.467 1.00 92.44 188 ASP A N 1
ATOM 1526 C CA . ASP A 1 188 ? -17.712 -10.202 19.269 1.00 92.44 188 ASP A CA 1
ATOM 1527 C C . ASP A 1 188 ? -18.058 -8.730 19.522 1.00 92.44 188 ASP A C 1
ATOM 1529 O O . ASP A 1 188 ? -18.824 -8.120 18.778 1.00 92.44 188 ASP A O 1
ATOM 1533 N N . LYS A 1 189 ? -17.436 -8.129 20.545 1.00 91.81 189 LYS A N 1
ATOM 1534 C CA . LYS A 1 189 ? -17.642 -6.724 20.911 1.00 91.81 189 LYS A CA 1
ATOM 1535 C C . LYS A 1 189 ? -17.314 -5.790 19.746 1.00 91.81 189 LYS A C 1
ATOM 1537 O O . LYS A 1 189 ? -18.144 -4.947 19.419 1.00 91.81 189 LYS A O 1
ATOM 1542 N N . VAL A 1 190 ?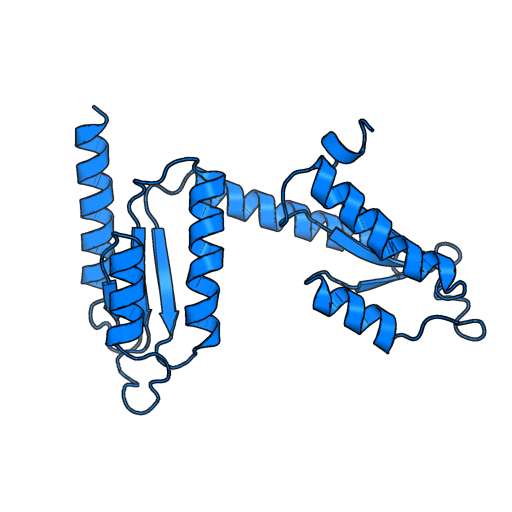 -16.148 -5.944 19.108 1.00 94.81 190 VAL A N 1
ATOM 1543 C CA . VAL A 1 190 ? -15.759 -5.075 17.980 1.00 94.81 190 VAL A CA 1
ATOM 1544 C C . VAL A 1 190 ? -16.712 -5.207 16.798 1.00 94.81 190 VAL A C 1
ATOM 1546 O O . VAL A 1 190 ? -17.030 -4.212 16.150 1.00 94.81 190 VAL A O 1
ATOM 1549 N N . PHE A 1 191 ? -17.221 -6.415 16.552 1.00 90.81 191 PHE A N 1
ATOM 1550 C CA . PHE A 1 191 ? -18.186 -6.652 15.488 1.00 90.81 191 PHE A CA 1
ATOM 1551 C C . PHE A 1 191 ? -19.537 -5.989 15.793 1.00 90.81 191 PHE A C 1
ATOM 1553 O O . PHE A 1 191 ? -20.094 -5.294 14.943 1.00 90.81 191 PHE A O 1
ATOM 1560 N N . PHE A 1 192 ? -20.053 -6.147 17.015 1.00 92.81 192 PHE A N 1
ATOM 1561 C CA . PHE A 1 192 ? -21.308 -5.516 17.429 1.00 92.81 192 PHE A CA 1
ATOM 1562 C C . PHE A 1 192 ? -21.220 -3.992 17.488 1.00 92.81 192 PHE A C 1
ATOM 1564 O O . PHE A 1 192 ? -22.172 -3.324 17.084 1.00 92.81 192 PHE A O 1
ATOM 1571 N N . ASP A 1 193 ? -20.099 -3.445 17.960 1.00 92.31 193 ASP A N 1
ATOM 1572 C CA . ASP A 1 193 ? -19.877 -2.001 17.998 1.00 92.31 193 ASP A CA 1
ATOM 1573 C C . ASP A 1 193 ? -19.897 -1.416 16.582 1.00 92.31 193 ASP A C 1
ATOM 1575 O O . ASP A 1 193 ? -20.657 -0.484 16.333 1.00 92.31 193 ASP A O 1
ATOM 1579 N N . LEU A 1 194 ? -19.178 -2.021 15.627 1.00 92.81 194 LEU A N 1
ATOM 1580 C CA . LEU A 1 194 ? -19.208 -1.566 14.235 1.00 92.81 194 LEU A CA 1
ATOM 1581 C C . LEU A 1 194 ? -20.614 -1.669 13.628 1.00 92.81 194 LEU A C 1
ATOM 1583 O O . LEU A 1 194 ? -21.095 -0.726 13.005 1.00 92.81 194 LEU A O 1
ATOM 1587 N N . MET A 1 195 ? -21.305 -2.794 13.828 1.00 91.19 195 MET A N 1
ATOM 1588 C CA . MET A 1 195 ? -22.668 -2.976 13.317 1.00 91.19 195 MET A CA 1
ATOM 1589 C C . MET A 1 195 ? -23.654 -1.955 13.895 1.00 91.19 195 MET A C 1
ATOM 1591 O O . MET A 1 195 ? -24.606 -1.572 13.211 1.00 91.19 195 MET A O 1
ATOM 1595 N N . ARG A 1 196 ? -23.453 -1.518 15.144 1.00 91.38 196 ARG A N 1
ATOM 1596 C CA . ARG A 1 196 ? -24.256 -0.462 15.765 1.00 91.38 196 ARG A CA 1
ATOM 1597 C C . ARG A 1 196 ? -23.991 0.885 15.099 1.00 91.38 196 ARG A C 1
ATOM 1599 O O . ARG A 1 196 ? -24.961 1.523 14.712 1.00 91.38 196 ARG A O 1
ATOM 1606 N N . GLU A 1 197 ? -22.729 1.263 14.897 1.00 90.25 197 GLU A N 1
ATOM 1607 C CA . GLU A 1 197 ? -22.361 2.507 14.197 1.00 90.25 197 GLU A CA 1
ATOM 1608 C C . GLU A 1 197 ? -22.953 2.561 12.780 1.00 90.25 197 GLU A C 1
ATOM 1610 O O . GLU A 1 197 ? -23.591 3.543 12.403 1.00 90.25 197 GLU A O 1
ATOM 1615 N N . ILE A 1 198 ? -22.851 1.461 12.021 1.00 90.38 198 ILE A N 1
ATOM 1616 C CA . ILE A 1 198 ? -23.446 1.354 10.677 1.00 90.38 198 ILE A CA 1
ATOM 1617 C C . ILE A 1 198 ? -24.961 1.588 10.720 1.00 90.38 198 ILE A C 1
ATOM 1619 O O . ILE A 1 198 ? -25.515 2.287 9.872 1.00 90.38 198 ILE A O 1
ATOM 1623 N N . ARG A 1 199 ? -25.657 0.992 11.695 1.00 88.75 199 ARG A N 1
ATOM 1624 C CA . ARG A 1 199 ? -27.112 1.144 11.833 1.00 88.75 199 ARG A CA 1
ATOM 1625 C C . ARG A 1 199 ? -27.510 2.556 12.240 1.00 88.75 199 ARG A C 1
ATOM 1627 O O . ARG A 1 199 ? -28.463 3.067 11.663 1.00 88.75 199 ARG A O 1
ATOM 1634 N N . SER A 1 200 ? -26.811 3.159 13.202 1.00 87.50 200 SER A N 1
ATOM 1635 C CA . SER A 1 200 ? -27.080 4.529 13.654 1.00 87.50 200 SER A CA 1
ATOM 1636 C C . SER A 1 200 ? -26.989 5.506 12.488 1.00 87.50 200 SER A C 1
ATOM 1638 O O . SER A 1 200 ? -27.925 6.259 12.242 1.00 87.50 200 SER A O 1
ATOM 1640 N N . ARG A 1 201 ? -25.931 5.390 11.683 1.00 84.00 201 ARG A N 1
ATOM 1641 C CA . ARG A 1 201 ? -25.737 6.239 10.512 1.00 84.00 201 ARG A CA 1
ATOM 1642 C C . ARG A 1 201 ? -26.846 6.092 9.463 1.00 84.00 201 ARG A C 1
ATOM 1644 O O . ARG A 1 201 ? -27.361 7.086 8.971 1.00 84.00 201 ARG A O 1
ATOM 1651 N N . LYS A 1 202 ? -27.282 4.863 9.156 1.00 80.62 202 LYS A N 1
ATOM 1652 C CA . LYS A 1 202 ? -28.411 4.643 8.225 1.00 80.62 202 LYS A CA 1
ATOM 1653 C C . LYS A 1 202 ? -29.719 5.284 8.691 1.00 80.62 202 LYS A C 1
ATOM 1655 O O . LYS A 1 202 ? -30.602 5.499 7.868 1.00 80.62 202 LYS A O 1
ATOM 1660 N N . ILE A 1 203 ? -29.892 5.494 9.995 1.00 80.62 203 ILE A N 1
ATOM 1661 C CA . ILE A 1 203 ? -31.069 6.175 10.542 1.00 80.62 203 ILE A CA 1
ATOM 1662 C C . ILE A 1 203 ? -30.931 7.691 10.372 1.00 80.62 203 ILE A C 1
ATOM 1664 O O . ILE A 1 203 ? -31.928 8.336 10.091 1.00 80.62 203 ILE A O 1
ATOM 1668 N N . GLU A 1 204 ? -29.724 8.243 10.510 1.00 73.25 204 GLU A N 1
ATOM 1669 C CA . GLU A 1 204 ? -29.444 9.674 10.306 1.00 73.25 204 GLU A CA 1
ATOM 1670 C C . GLU A 1 204 ? -29.539 10.103 8.833 1.00 73.25 204 GLU A C 1
ATOM 1672 O O . GLU A 1 204 ? -29.942 11.228 8.549 1.00 73.25 204 GLU A O 1
ATOM 1677 N N . ASP A 1 205 ? -29.200 9.203 7.904 1.00 67.50 205 ASP A N 1
ATOM 1678 C CA . ASP A 1 205 ? -29.271 9.443 6.456 1.00 67.50 205 ASP A CA 1
ATOM 1679 C C . ASP A 1 205 ? -30.709 9.326 5.873 1.00 67.50 205 ASP A C 1
ATOM 1681 O O . ASP A 1 205 ? -30.900 9.586 4.682 1.00 67.50 205 ASP A O 1
ATOM 1685 N N . ASN A 1 206 ? -31.714 8.928 6.675 1.00 51.81 206 ASN A N 1
ATOM 1686 C CA . ASN A 1 206 ? -33.134 8.783 6.286 1.00 51.81 206 ASN A CA 1
ATOM 1687 C C . ASN A 1 206 ? -34.020 9.896 6.860 1.00 51.81 206 ASN A C 1
ATOM 1689 O O . ASN A 1 206 ? -34.955 10.317 6.138 1.00 51.81 206 ASN A O 1
#